Protein 7KSN (pdb70)

Nearest PDB structures (foldseek):
  7ksn-assembly2_B  TM=1.005E+00  e=1.533E-28  Saccharum hybrid cultivar SP80-3280
  4jp7-assembly2_B  TM=9.839E-01  e=5.657E-21  Carica papaya
  1bw4-assembly1_A  TM=8.142E-01  e=2.722E-15  Hordeum vulgare
  2jip-assembly1_A  TM=4.796E-01  e=2.010E-01  Desulfovibrio desulfuricans
  2e7z-assembly1_A  TM=4.544E-01  e=4.666E-01  Syntrophotalea acetylenica

Secondary structure (DSSP, 8-state):
-PPPEEEEEEEEEE---GGGTTT--TTSTTHHHHTTS-HHHHTSSEEEEE--SSS--GGGGTT-EEEEEETTT--EEEEEEEEE-SSSSEEEEIIIIIHHH-TTSHHHHHT-EEEEEEEE----/-PPPEEEEEEEEEE---GGGTTT--TTSTTHHHHTTS-HHHHTSSEEEEE--SSS--GGGGTT-EEEEEETTT--EEEEEEEEE-SSSSEEEEIIIIIHHH-TTSHHHHHT-EEEEEEEE----

Structure (mmCIF, N/CA/C/O backbone):
data_7KSN
#
_entry.id   7KSN
#
_cell.length_a   227.471
_cell.length_b   227.471
_cell.length_c   227.471
_cell.angle_alpha   90.000
_cell.angle_beta   90.000
_cell.angle_gamma   90.000
#
_symmetry.space_group_name_H-M   'F 41 3 2'
#
loop_
_entity.id
_entity.type
_entity.pdbx_description
1 polymer Sugarwin
2 water water
#
loop_
_atom_site.group_PDB
_atom_site.id
_atom_site.type_symbol
_atom_site.label_atom_id
_atom_site.label_alt_id
_atom_site.label_comp_id
_atom_site.label_asym_id
_atom_site.label_entity_id
_atom_site.label_seq_id
_atom_site.pdbx_PDB_ins_code
_atom_site.Cartn_x
_atom_site.Cartn_y
_atom_site.Cartn_z
_atom_site.occupancy
_atom_site.B_iso_or_equiv
_atom_site.auth_seq_id
_atom_site.auth_comp_id
_atom_site.auth_asym_id
_atom_site.auth_atom_id
_atom_site.pdbx_PDB_model_num
ATOM 1 N N . ALA A 1 1 ? 51.725 31.099 -46.479 1.00 77.14 24 ALA A N 1
ATOM 2 C CA . ALA A 1 1 ? 51.203 31.489 -47.785 1.00 75.67 24 ALA A CA 1
ATOM 3 C C . ALA A 1 1 ? 49.702 31.247 -47.860 1.00 76.05 24 ALA A C 1
ATOM 4 O O . ALA A 1 1 ? 49.096 30.728 -46.921 1.00 80.20 24 ALA A O 1
ATOM 6 N N . THR A 1 2 ? 49.101 31.628 -48.982 1.00 70.66 25 THR A N 1
ATOM 7 C CA . THR A 1 2 ? 47.669 31.448 -49.149 1.00 69.72 25 THR A CA 1
ATOM 8 C C . THR A 1 2 ? 47.355 30.004 -49.533 1.00 59.63 25 THR A C 1
ATOM 9 O O . THR A 1 2 ? 48.155 29.311 -50.175 1.00 52.99 25 THR A O 1
ATOM 13 N N . ALA A 1 3 ? 46.179 29.548 -49.113 1.00 51.84 26 ALA A N 1
ATOM 14 C CA . ALA A 1 3 ? 45.712 28.232 -49.524 1.00 43.83 26 ALA A CA 1
ATOM 15 C C . ALA A 1 3 ? 45.508 28.207 -51.038 1.00 39.61 26 ALA A C 1
ATOM 16 O O . ALA A 1 3 ? 45.224 29.226 -51.673 1.00 34.72 26 ALA A O 1
ATOM 18 N N . GLN A 1 4 ? 45.649 27.018 -51.620 1.00 32.89 27 GLN A N 1
ATOM 19 C CA . GLN A 1 4 ? 45.590 26.886 -53.072 1.00 31.51 27 GLN A CA 1
ATOM 20 C C . GLN A 1 4 ? 44.178 27.114 -53.600 1.00 29.87 27 GLN A C 1
ATOM 21 O O . GLN A 1 4 ? 43.177 26.816 -52.936 1.00 29.79 27 GLN A O 1
ATOM 27 N N . GLN A 1 5 ? 44.115 27.575 -54.851 1.00 28.77 28 GLN A N 1
ATOM 28 C CA . GLN A 1 5 ? 42.861 27.907 -55.508 1.00 27.35 28 GLN A CA 1
ATOM 29 C C . GLN A 1 5 ? 43.008 27.815 -57.024 1.00 26.29 28 GLN A C 1
ATOM 30 O O . GLN A 1 5 ? 44.114 27.900 -57.567 1.00 26.87 28 GLN A O 1
ATOM 36 N N . ALA A 1 6 ? 41.889 27.599 -57.702 1.00 24.92 29 ALA A N 1
ATOM 37 C CA . ALA A 1 6 ? 41.883 27.658 -59.162 1.00 23.94 29 ALA A CA 1
ATOM 38 C C . ALA A 1 6 ? 40.563 28.221 -59.637 1.00 25.72 29 ALA A C 1
ATOM 39 O O . ALA A 1 6 ? 39.550 28.177 -58.917 1.00 23.00 29 ALA A O 1
ATOM 41 N N . SER A 1 7 ? 40.580 28.767 -60.862 1.00 23.34 30 SER A N 1
ATOM 42 C CA . SER A 1 7 ? 39.406 29.415 -61.443 1.00 23.69 30 SER A CA 1
ATOM 43 C C . SER A 1 7 ? 38.974 28.741 -62.732 1.00 22.86 30 SER A C 1
ATOM 44 O O . SER A 1 7 ? 39.802 28.250 -63.509 1.00 26.12 30 SER A O 1
ATOM 47 N N . GLY A 1 8 ? 37.660 28.612 -62.910 1.00 23.23 31 GLY A N 1
ATOM 48 C CA . GLY A 1 8 ? 37.148 28.166 -64.168 1.00 23.35 31 GLY A CA 1
ATOM 49 C C . GLY A 1 8 ? 37.334 26.702 -64.465 1.00 24.82 31 GLY A C 1
ATOM 50 O O . GLY A 1 8 ? 37.527 26.345 -65.629 1.00 29.63 31 GLY A O 1
ATOM 51 N N . VAL A 1 9 ? 37.219 25.827 -63.469 1.00 19.93 32 VAL A N 1
ATOM 52 C CA . VAL A 1 9 ? 37.308 24.380 -63.751 1.00 18.41 32 VAL A CA 1
ATOM 53 C C . VAL A 1 9 ? 35.921 23.774 -63.854 1.00 18.93 32 VAL A C 1
ATOM 54 O O . VAL A 1 9 ? 34.897 24.341 -63.428 1.00 18.85 32 VAL A O 1
ATOM 58 N N . ARG A 1 10 ? 35.841 22.601 -64.457 1.00 17.35 33 ARG A N 1
ATOM 59 C CA . ARG A 1 10 ? 34.553 21.965 -64.678 1.00 17.15 33 ARG A CA 1
ATOM 60 C C . ARG A 1 10 ? 34.168 21.125 -63.469 1.00 17.89 33 ARG A C 1
ATOM 61 O O . ARG A 1 10 ? 34.979 20.365 -62.947 1.00 19.41 33 ARG A O 1
ATOM 69 N N . ALA A 1 11 ? 32.920 21.221 -63.050 1.00 16.29 34 ALA A N 1
ATOM 70 C CA . ALA A 1 11 ? 32.347 20.353 -62.018 1.00 16.09 34 ALA A CA 1
ATOM 71 C C . ALA A 1 11 ? 31.202 19.561 -62.605 1.00 16.41 34 ALA A C 1
ATOM 72 O O . ALA A 1 11 ? 30.196 20.138 -63.073 1.00 17.50 34 ALA A O 1
ATOM 74 N N . THR A 1 12 ? 31.351 18.243 -62.597 1.00 17.16 35 THR A N 1
ATOM 75 C CA . THR A 1 12 ? 30.283 17.334 -62.978 1.00 17.04 35 THR A CA 1
ATOM 76 C C . THR A 1 12 ? 29.548 16.897 -61.725 1.00 16.89 35 THR A C 1
ATOM 77 O O . THR A 1 12 ? 29.833 17.385 -60.616 1.00 17.42 35 THR A O 1
ATOM 81 N N . TYR A 1 13 ? 28.606 15.950 -61.857 1.00 18.63 36 TYR A N 1
ATOM 82 C CA . TYR A 1 13 ? 27.975 15.407 -60.660 1.00 18.42 36 TYR A CA 1
ATOM 83 C C . TYR A 1 13 ? 27.937 13.887 -60.708 1.00 19.95 36 TYR A C 1
ATOM 84 O O . TYR A 1 13 ? 27.957 13.247 -61.781 1.00 22.18 36 TYR A O 1
ATOM 93 N N . ASN A 1 14 ? 27.925 13.334 -59.504 1.00 20.55 37 ASN A N 1
ATOM 94 C CA . ASN A 1 14 ? 27.904 11.904 -59.262 1.00 21.29 37 ASN A CA 1
ATOM 95 C C . ASN A 1 14 ? 26.863 11.653 -58.186 1.00 21.73 37 ASN A C 1
ATOM 96 O O . ASN A 1 14 ? 26.709 12.444 -57.262 1.00 22.12 37 ASN A O 1
ATOM 101 N N . TYR A 1 15 ? 26.181 10.504 -58.258 1.00 21.42 38 TYR A N 1
ATOM 102 C CA . TYR A 1 15 ? 25.166 10.226 -57.242 1.00 21.95 38 TYR A CA 1
ATOM 103 C C . TYR A 1 15 ? 25.757 9.446 -56.062 1.00 25.97 38 TYR A C 1
ATOM 104 O O . TYR A 1 15 ? 25.523 8.240 -55.884 1.00 28.78 38 TYR A O 1
ATOM 113 N N . TYR A 1 16 ? 26.562 10.141 -55.230 1.00 22.89 39 TYR A N 1
ATOM 114 C CA . TYR A 1 16 ? 27.003 9.498 -53.980 1.00 23.66 39 TYR A CA 1
ATOM 115 C C . TYR A 1 16 ? 25.824 9.281 -53.037 1.00 24.68 39 TYR A C 1
ATOM 116 O O . TYR A 1 16 ? 25.734 8.229 -52.381 1.00 27.33 39 TYR A O 1
ATOM 125 N N . ASN A 1 17 ? 24.928 10.264 -52.948 1.00 24.39 40 ASN A N 1
ATOM 126 C CA . ASN A 1 17 ? 23.714 10.193 -52.141 1.00 25.74 40 ASN A CA 1
ATOM 127 C C . ASN A 1 17 ? 24.005 9.842 -50.676 1.00 28.28 40 ASN A C 1
ATOM 128 O O . ASN A 1 17 ? 23.441 8.888 -50.135 1.00 28.88 40 ASN A O 1
ATOM 133 N N . PRO A 1 18 ? 24.906 10.587 -50.012 1.00 27.11 41 PRO A N 1
ATOM 134 C CA . PRO A 1 18 ? 25.258 10.215 -48.633 1.00 28.73 41 PRO A CA 1
ATOM 135 C C . PRO A 1 18 ? 24.078 10.272 -47.691 1.00 34.44 41 PRO A C 1
ATOM 136 O O . PRO A 1 18 ? 24.047 9.526 -46.714 1.00 34.06 41 PRO A O 1
ATOM 140 N N . THR A 1 19 ? 23.072 11.091 -47.972 1.00 34.04 42 THR A N 1
ATOM 141 C CA . THR A 1 19 ? 21.937 11.086 -47.055 1.00 41.15 42 THR A CA 1
ATOM 142 C C . THR A 1 19 ? 21.018 9.887 -47.241 1.00 40.54 42 THR A C 1
ATOM 143 O O . THR A 1 19 ? 20.215 9.599 -46.354 1.00 44.12 42 THR A O 1
ATOM 147 N N . GLN A 1 20 ? 21.105 9.170 -48.348 1.00 38.63 43 GLN A N 1
ATOM 148 C CA . GLN A 1 20 ? 20.364 7.924 -48.446 1.00 38.70 43 GLN A CA 1
ATOM 149 C C . GLN A 1 20 ? 21.141 6.760 -47.856 1.00 38.47 43 GLN A C 1
ATOM 150 O O . GLN A 1 20 ? 20.674 5.622 -47.926 1.00 42.16 43 GLN A O 1
ATOM 156 N N . ASN A 1 21 ? 22.327 7.021 -47.267 1.00 39.13 44 ASN A N 1
ATOM 157 C CA . ASN A 1 21 ? 23.211 5.926 -46.880 1.00 44.07 44 ASN A CA 1
ATOM 158 C C . ASN A 1 21 ? 24.008 6.244 -45.611 1.00 42.84 44 ASN A C 1
ATOM 159 O O . ASN A 1 21 ? 25.154 5.803 -45.471 1.00 39.26 44 ASN A O 1
ATOM 164 N N . ASN A 1 22 ? 23.426 6.999 -44.681 1.00 40.32 45 ASN A N 1
ATOM 165 C CA . ASN A 1 22 ? 24.051 7.276 -43.389 1.00 39.31 45 ASN A CA 1
ATOM 166 C C . ASN A 1 22 ? 25.435 7.920 -43.536 1.00 35.26 45 ASN A C 1
ATOM 167 O O . ASN A 1 22 ? 26.304 7.744 -42.687 1.00 39.09 45 ASN A O 1
ATOM 172 N N . TRP A 1 23 ? 25.641 8.664 -44.615 1.00 33.93 46 TRP A N 1
ATOM 173 C CA . TRP A 1 23 ? 26.898 9.385 -44.862 1.00 33.39 46 TRP A CA 1
ATOM 174 C C . TRP A 1 23 ? 28.092 8.450 -44.765 1.00 35.30 46 TRP A C 1
ATOM 175 O O . TRP A 1 23 ? 29.171 8.828 -44.308 1.00 31.17 46 TRP A O 1
ATOM 186 N N . ASP A 1 24 ? 27.892 7.216 -45.206 1.00 31.47 47 ASP A N 1
ATOM 187 C CA . ASP A 1 24 ? 28.920 6.175 -45.100 1.00 35.50 47 ASP A CA 1
ATOM 188 C C . ASP A 1 24 ? 29.966 6.391 -46.198 1.00 34.02 47 ASP A C 1
ATOM 189 O O . ASP A 1 24 ? 29.617 6.448 -47.383 1.00 32.84 47 ASP A O 1
ATOM 194 N N . LEU A 1 25 ? 31.247 6.504 -45.829 1.00 33.57 48 LEU A N 1
ATOM 195 C CA . LEU A 1 25 ? 32.254 6.750 -46.869 1.00 34.63 48 LEU A CA 1
ATOM 196 C C . LEU A 1 25 ? 32.695 5.486 -47.593 1.00 39.06 48 LEU A C 1
ATOM 197 O O . LEU A 1 25 ? 33.494 5.573 -48.529 1.00 38.01 48 LEU A O 1
ATOM 202 N N . ALA A 1 26 ? 32.207 4.314 -47.196 1.00 38.10 49 ALA A N 1
ATOM 203 C CA . ALA A 1 26 ? 32.646 3.085 -47.841 1.00 39.75 49 ALA A CA 1
ATOM 204 C C . ALA A 1 26 ? 32.403 3.152 -49.345 1.00 39.62 49 ALA A C 1
ATOM 205 O O . ALA A 1 26 ? 31.368 3.634 -49.813 1.00 40.11 49 ALA A O 1
ATOM 207 N N . GLY A 1 27 ? 33.387 2.704 -50.108 1.00 42.30 50 GLY A N 1
ATOM 208 C CA . GLY A 1 27 ? 33.323 2.777 -51.538 1.00 41.17 50 GLY A CA 1
ATOM 209 C C . GLY A 1 27 ? 34.005 3.991 -52.133 1.00 38.71 50 GLY A C 1
ATOM 210 O O . GLY A 1 27 ? 34.272 3.994 -53.340 1.00 44.63 50 GLY A O 1
ATOM 211 N N . THR A 1 28 ? 34.285 5.025 -51.337 1.00 33.34 51 THR A N 1
ATOM 212 C CA . THR A 1 28 ? 35.048 6.168 -51.833 1.00 31.62 51 THR A CA 1
ATOM 213 C C . THR A 1 28 ? 36.542 5.948 -51.609 1.00 32.26 51 THR A C 1
ATOM 214 O O . THR A 1 28 ? 36.946 5.181 -50.747 1.00 32.80 51 THR A O 1
ATOM 218 N N . TYR A 1 29 ? 37.359 6.689 -52.366 1.00 24.27 52 TYR A N 1
ATOM 219 C CA . TYR A 1 29 ? 38.808 6.564 -52.227 1.00 23.00 52 TYR A CA 1
ATOM 220 C C . TYR A 1 29 ? 39.262 6.959 -50.825 1.00 23.46 52 TYR A C 1
ATOM 221 O O . TYR A 1 29 ? 40.220 6.379 -50.286 1.00 25.70 52 TYR A O 1
ATOM 230 N N . CYS A 1 30 ? 38.619 7.960 -50.229 1.00 23.57 53 CYS A N 1
ATOM 231 C CA . CYS A 1 30 ? 39.105 8.439 -48.935 1.00 24.14 53 CYS A CA 1
ATOM 232 C C . CYS A 1 30 ? 38.695 7.559 -47.769 1.00 28.66 53 CYS A C 1
ATOM 233 O O . CYS A 1 30 ? 39.192 7.779 -46.663 1.00 26.71 53 CYS A O 1
ATOM 236 N N . ALA A 1 31 ? 37.853 6.547 -47.996 1.00 28.60 54 ALA A N 1
ATOM 237 C CA . ALA A 1 31 ? 37.416 5.687 -46.894 1.00 30.84 54 ALA A CA 1
ATOM 238 C C . ALA A 1 31 ? 38.586 5.104 -46.115 1.00 33.36 54 ALA A C 1
ATOM 239 O O . ALA A 1 31 ? 38.494 4.927 -44.900 1.00 34.73 54 ALA A O 1
ATOM 241 N N . THR A 1 32 ? 39.685 4.765 -46.802 1.00 30.67 55 THR A N 1
ATOM 242 C CA . THR A 1 32 ? 40.860 4.202 -46.142 1.00 31.65 55 THR A CA 1
ATOM 243 C C . THR A 1 32 ? 41.286 5.005 -44.912 1.00 31.81 55 THR A C 1
ATOM 244 O O . THR A 1 32 ? 41.706 4.431 -43.898 1.00 35.29 55 THR A O 1
ATOM 248 N N . TRP A 1 33 ? 41.227 6.330 -44.994 1.00 30.45 56 TRP A N 1
ATOM 249 C CA . TRP A 1 33 ? 41.684 7.193 -43.909 1.00 30.61 56 TRP A CA 1
ATOM 250 C C . TRP A 1 33 ? 40.550 7.828 -43.123 1.00 32.77 56 TRP A C 1
ATOM 251 O O . TRP A 1 33 ? 40.726 8.160 -41.951 1.00 33.42 56 TRP A O 1
ATOM 262 N N . ASP A 1 34 ? 39.381 7.998 -43.725 1.00 29.00 57 ASP A N 1
ATOM 263 C CA . ASP A 1 34 ? 38.359 8.858 -43.154 1.00 29.27 57 ASP A CA 1
ATOM 264 C C . ASP A 1 34 ? 37.060 8.150 -42.781 1.00 31.41 57 ASP A C 1
ATOM 265 O O . ASP A 1 34 ? 36.196 8.779 -42.154 1.00 32.28 57 ASP A O 1
ATOM 270 N N . ALA A 1 35 ? 36.886 6.870 -43.136 1.00 32.08 58 ALA A N 1
ATOM 271 C CA . ALA A 1 35 ? 35.578 6.238 -42.911 1.00 34.60 58 ALA A CA 1
ATOM 272 C C . ALA A 1 35 ? 35.224 6.155 -41.432 1.00 36.48 58 ALA A C 1
ATOM 273 O O . ALA A 1 35 ? 34.034 6.142 -41.089 1.00 39.25 58 ALA A O 1
ATOM 275 N N . GLY A 1 36 ? 36.223 6.116 -40.552 1.00 37.40 59 GLY A N 1
ATOM 276 C CA . GLY A 1 36 ? 35.999 6.002 -39.123 1.00 39.15 59 GLY A CA 1
ATOM 277 C C . GLY A 1 36 ? 35.644 7.296 -38.428 1.00 40.18 59 GLY A C 1
ATOM 278 O O . GLY A 1 36 ? 35.447 7.310 -37.209 1.00 41.69 59 GLY A O 1
ATOM 279 N N . GLN A 1 37 ? 35.583 8.403 -39.172 1.00 37.83 60 GLN A N 1
ATOM 280 C CA . GLN A 1 37 ? 35.252 9.684 -38.578 1.00 35.64 60 GLN A CA 1
ATOM 281 C C . GLN A 1 37 ? 33.803 9.672 -38.096 1.00 37.38 60 GLN A C 1
ATOM 282 O O . GLN A 1 37 ? 32.981 8.920 -38.618 1.00 38.71 60 GLN A O 1
ATOM 288 N N . PRO A 1 38 ? 33.479 10.464 -37.075 1.00 38.17 61 PRO A N 1
ATOM 289 C CA . PRO A 1 38 ? 32.097 10.487 -36.568 1.00 44.53 61 PRO A CA 1
ATOM 290 C C . PRO A 1 38 ? 31.127 11.065 -37.593 1.00 42.37 61 PRO A C 1
ATOM 291 O O . PRO A 1 38 ? 31.513 11.758 -38.537 1.00 37.93 61 PRO A O 1
ATOM 295 N N . LEU A 1 39 ? 29.843 10.750 -37.400 1.00 44.05 62 LEU A N 1
ATOM 296 C CA . LEU A 1 39 ? 28.799 11.270 -38.278 1.00 39.79 62 LEU A CA 1
ATOM 297 C C . LEU A 1 39 ? 28.847 12.793 -38.379 1.00 37.48 62 LEU A C 1
ATOM 298 O O . LEU A 1 39 ? 28.610 13.350 -39.454 1.00 36.71 62 LEU A O 1
ATOM 303 N N . SER A 1 40 ? 29.141 13.485 -37.273 1.00 41.33 63 SER A N 1
ATOM 304 C CA . SER A 1 40 ? 29.168 14.950 -37.299 1.00 41.21 63 SER A CA 1
ATOM 305 C C . SER A 1 40 ? 30.196 15.467 -38.287 1.00 38.38 63 SER A C 1
ATOM 306 O O . SER A 1 40 ? 29.997 16.512 -38.922 1.00 40.89 63 SER A O 1
ATOM 309 N N . TRP A 1 41 ? 31.302 14.751 -38.416 1.00 36.27 64 TRP A N 1
ATOM 310 C CA . TRP A 1 41 ? 32.333 15.103 -39.387 1.00 32.96 64 TRP A CA 1
ATOM 311 C C . TRP A 1 41 ? 31.913 14.693 -40.783 1.00 31.42 64 TRP A C 1
ATOM 312 O O . TRP A 1 41 ? 31.966 15.495 -41.723 1.00 28.37 64 TRP A O 1
ATOM 323 N N . ARG A 1 42 ? 31.471 13.442 -40.933 1.00 30.86 65 ARG A N 1
ATOM 324 C CA . ARG A 1 42 ? 31.126 12.950 -42.263 1.00 28.84 65 ARG A CA 1
ATOM 325 C C . ARG A 1 42 ? 29.990 13.750 -42.897 1.00 29.19 65 ARG A C 1
ATOM 326 O O . ARG A 1 42 ? 29.952 13.911 -44.129 1.00 27.48 65 ARG A O 1
ATOM 334 N N . SER A 1 43 ? 29.081 14.293 -42.090 1.00 31.20 66 SER A N 1
ATOM 335 C CA . SER A 1 43 ? 27.912 14.963 -42.634 1.00 31.51 66 SER A CA 1
ATOM 336 C C . SER A 1 43 ? 27.977 16.481 -42.497 1.00 29.76 66 SER A C 1
ATOM 337 O O . SER A 1 43 ? 26.983 17.161 -42.804 1.00 32.75 66 SER A O 1
ATOM 340 N N . LYS A 1 44 ? 29.128 17.034 -42.096 1.00 28.51 67 LYS A N 1
ATOM 341 C CA . LYS A 1 44 ? 29.211 18.484 -41.891 1.00 30.87 67 LYS A CA 1
ATOM 342 C C . LYS A 1 44 ? 28.986 19.261 -43.180 1.00 28.69 67 LYS A C 1
ATOM 343 O O . LYS A 1 44 ? 28.338 20.319 -43.175 1.00 30.38 67 LYS A O 1
ATOM 349 N N . TYR A 1 45 ? 29.557 18.774 -44.287 1.00 26.67 68 TYR A N 1
ATOM 350 C CA . TYR A 1 45 ? 29.487 19.427 -45.573 1.00 24.52 68 TYR A CA 1
ATOM 351 C C . TYR A 1 45 ? 29.094 18.423 -46.650 1.00 25.13 68 TYR A C 1
ATOM 352 O O . TYR A 1 45 ? 29.389 17.228 -46.541 1.00 26.05 68 TYR A O 1
ATOM 361 N N . GLY A 1 46 ? 28.470 18.933 -47.722 1.00 21.19 69 GLY A N 1
ATOM 362 C CA . GLY A 1 46 ? 28.236 18.119 -48.902 1.00 20.59 69 GLY A CA 1
ATOM 363 C C . GLY A 1 46 ? 29.528 17.581 -49.478 1.00 21.83 69 GLY A C 1
ATOM 364 O O . GLY A 1 46 ? 30.612 18.107 -49.208 1.00 21.79 69 GLY A O 1
ATOM 365 N N . TRP A 1 47 ? 29.404 16.529 -50.286 1.00 19.61 70 TRP A N 1
ATOM 366 C CA . TRP A 1 47 ? 30.574 15.758 -50.708 1.00 18.70 70 TRP A CA 1
ATOM 367 C C . TRP A 1 47 ? 31.027 16.083 -52.128 1.00 17.58 70 TRP A C 1
ATOM 368 O O . TRP A 1 47 ? 30.210 16.397 -53.008 1.00 18.66 70 TRP A O 1
ATOM 379 N N . THR A 1 48 ? 32.337 15.958 -52.360 1.00 17.45 71 THR A N 1
ATOM 380 C CA . THR A 1 48 ? 32.861 16.018 -53.725 1.00 17.42 71 THR A CA 1
ATOM 381 C C . THR A 1 48 ? 34.036 15.070 -53.920 1.00 16.81 71 THR A C 1
ATOM 382 O O . THR A 1 48 ? 34.781 14.781 -52.974 1.00 17.51 71 THR A O 1
ATOM 386 N N . ALA A 1 49 ? 34.238 14.631 -55.174 1.00 16.52 72 ALA A N 1
ATOM 387 C CA . ALA A 1 49 ? 35.544 14.161 -55.610 1.00 15.62 72 ALA A CA 1
ATOM 388 C C . ALA A 1 49 ? 36.350 15.355 -56.115 1.00 16.82 72 ALA A C 1
ATOM 389 O O . ALA A 1 49 ? 35.782 16.332 -56.646 1.00 17.10 72 ALA A O 1
ATOM 391 N N . PHE A 1 50 ? 37.684 15.276 -55.980 1.00 16.24 73 PHE A N 1
ATOM 392 C CA . PHE A 1 50 ? 38.524 16.390 -56.359 1.00 16.11 73 PHE A CA 1
ATOM 393 C C . PHE A 1 50 ? 39.690 15.932 -57.217 1.00 17.02 73 PHE A C 1
ATOM 394 O O . PHE A 1 50 ? 40.303 14.877 -56.955 1.00 19.90 73 PHE A O 1
ATOM 402 N N . CYS A 1 51 ? 40.031 16.732 -58.230 1.00 16.04 74 CYS A N 1
ATOM 403 C CA . CYS A 1 51 ? 41.234 16.451 -59.056 1.00 16.82 74 CYS A CA 1
ATOM 404 C C . CYS A 1 51 ? 41.665 17.755 -59.718 1.00 18.14 74 CYS A C 1
ATOM 405 O O . CYS A 1 51 ? 42.095 17.758 -60.871 1.00 19.26 74 CYS A O 1
ATOM 408 N N . GLY A 1 52 ? 41.604 18.859 -58.973 1.00 16.62 75 GLY A N 1
ATOM 409 C CA . GLY A 1 52 ? 41.955 20.147 -59.538 1.00 17.56 75 GLY A CA 1
ATOM 410 C C . GLY A 1 52 ? 43.439 20.338 -59.780 1.00 18.52 75 GLY A C 1
ATOM 411 O O . GLY A 1 52 ? 44.275 19.608 -59.273 1.00 19.03 75 GLY A O 1
ATOM 412 N N . PRO A 1 53 ? 43.782 21.330 -60.603 1.00 18.39 76 PRO A N 1
ATOM 413 C CA . PRO A 1 53 ? 45.176 21.551 -60.993 1.00 20.53 76 PRO A CA 1
ATOM 414 C C . PRO A 1 53 ? 46.007 22.318 -59.986 1.00 21.03 76 PRO A C 1
ATOM 415 O O . PRO A 1 53 ? 47.227 22.455 -60.177 1.00 24.79 76 PRO A O 1
ATOM 419 N N . ALA A 1 54 ? 45.401 22.828 -58.930 1.00 19.78 77 ALA A N 1
ATOM 420 C CA . ALA A 1 54 ? 46.116 23.473 -57.845 1.00 19.75 77 ALA A CA 1
ATOM 421 C C . ALA A 1 54 ? 45.676 22.888 -56.511 1.00 19.69 77 ALA A C 1
ATOM 422 O O . ALA A 1 54 ? 44.479 22.723 -56.251 1.00 19.49 77 ALA A O 1
ATOM 424 N N . GLY A 1 55 ? 46.647 22.610 -55.640 1.00 20.34 78 GLY A N 1
ATOM 425 C CA . GLY A 1 55 ? 46.358 22.063 -54.340 1.00 20.71 78 GLY A CA 1
ATOM 426 C C . GLY A 1 55 ? 46.702 20.596 -54.229 1.00 19.74 78 GLY A C 1
ATOM 427 O O . GLY A 1 55 ? 46.997 19.927 -55.229 1.00 21.03 78 GLY A O 1
ATOM 428 N N . PRO A 1 56 ? 46.686 20.066 -53.011 1.00 20.82 79 PRO A N 1
ATOM 429 C CA . PRO A 1 56 ? 46.931 18.626 -52.831 1.00 20.37 79 PRO A CA 1
ATOM 430 C C . PRO A 1 56 ? 45.829 17.835 -53.516 1.00 18.08 79 PRO A C 1
ATOM 431 O O . PRO A 1 56 ? 44.680 18.297 -53.620 1.00 18.96 79 PRO A O 1
ATOM 435 N N . THR A 1 57 ? 46.178 16.627 -53.946 1.00 21.25 80 THR A N 1
ATOM 436 C CA . THR A 1 57 ? 45.204 15.740 -54.552 1.00 21.01 80 THR A CA 1
ATOM 437 C C . THR A 1 57 ? 45.451 14.336 -54.015 1.00 20.04 80 THR A C 1
ATOM 438 O O . THR A 1 57 ? 46.445 14.064 -53.335 1.00 20.99 80 THR A O 1
ATOM 442 N N . GLY A 1 58 ? 44.535 13.424 -54.349 1.00 20.50 81 GLY A N 1
ATOM 443 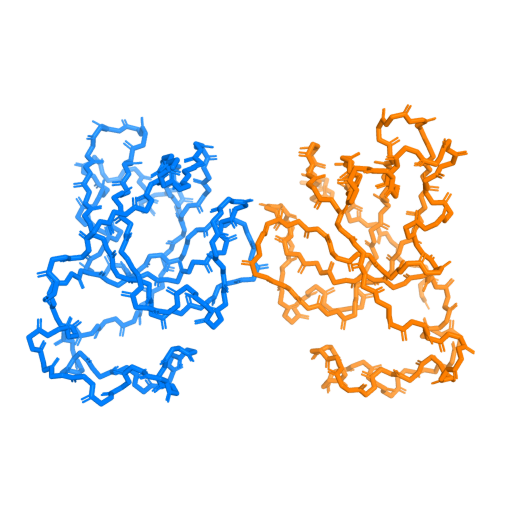C CA . GLY A 1 58 ? 44.697 12.041 -53.945 1.00 20.53 81 GLY A CA 1
ATOM 444 C C . GLY A 1 58 ? 44.661 11.918 -52.437 1.00 20.60 81 GLY A C 1
ATOM 445 O O . GLY A 1 58 ? 43.891 12.597 -51.744 1.00 20.72 81 GLY A O 1
ATOM 446 N N . GLN A 1 59 ? 45.522 11.047 -51.921 1.00 22.03 82 GLN A N 1
ATOM 447 C CA . GLN A 1 59 ? 45.540 10.743 -50.496 1.00 20.05 82 GLN A CA 1
ATOM 448 C C . GLN A 1 59 ? 45.695 12.002 -49.632 1.00 21.24 82 GLN A C 1
ATOM 449 O O . GLN A 1 59 ? 44.988 12.159 -48.617 1.00 22.48 82 GLN A O 1
ATOM 455 N N . ALA A 1 60 ? 46.606 12.906 -50.007 1.00 20.10 83 ALA A N 1
ATOM 456 C CA . ALA A 1 60 ? 46.811 14.106 -49.180 1.00 20.09 83 ALA A CA 1
ATOM 457 C C . ALA A 1 60 ? 45.598 15.019 -49.132 1.00 20.26 83 ALA A C 1
ATOM 458 O O . ALA A 1 60 ? 45.446 15.792 -48.168 1.00 21.19 83 ALA A O 1
ATOM 460 N N . ALA A 1 61 ? 44.715 14.957 -50.131 1.00 18.35 84 ALA A N 1
ATOM 461 C CA . ALA A 1 61 ? 43.556 15.841 -50.137 1.00 18.28 84 ALA A CA 1
ATOM 462 C C . ALA A 1 61 ? 42.368 15.284 -49.363 1.00 18.97 84 ALA A C 1
ATOM 463 O O . ALA A 1 61 ? 41.414 16.033 -49.086 1.00 18.59 84 ALA A O 1
ATOM 465 N N . CYS A 1 62 ? 42.390 14.011 -48.997 1.00 20.30 85 CYS A N 1
ATOM 466 C CA . CYS A 1 62 ? 41.219 13.396 -48.374 1.00 20.32 85 CYS A CA 1
ATOM 467 C C . CYS A 1 62 ? 40.791 14.152 -47.118 1.00 19.48 85 CYS A C 1
ATOM 468 O O . CYS A 1 62 ? 41.582 14.335 -46.181 1.00 21.58 85 CYS A O 1
ATOM 471 N N . GLY A 1 63 ? 39.517 14.518 -47.054 1.00 19.44 86 GLY A N 1
ATOM 472 C CA . GLY A 1 63 ? 38.955 15.126 -45.868 1.00 20.26 86 GLY A CA 1
ATOM 473 C C . GLY A 1 63 ? 39.109 16.619 -45.833 1.00 21.24 86 GLY A C 1
ATOM 474 O O . GLY A 1 63 ? 38.534 17.248 -44.939 1.00 24.14 86 GLY A O 1
ATOM 475 N N . GLN A 1 64 ? 39.888 17.196 -46.750 1.00 19.57 87 GLN A N 1
ATOM 476 C CA . GLN A 1 64 ? 40.004 18.648 -46.792 1.00 20.41 87 GLN A CA 1
ATOM 477 C C . GLN A 1 64 ? 38.717 19.284 -47.320 1.00 20.67 87 GLN A C 1
ATOM 478 O O . GLN A 1 64 ? 37.875 18.616 -47.938 1.00 20.09 87 GLN A O 1
ATOM 484 N N . CYS A 1 65 ? 38.595 20.592 -47.103 1.00 19.54 88 CYS A N 1
ATOM 485 C CA . CYS A 1 65 ? 37.387 21.318 -47.493 1.00 18.33 88 CYS A CA 1
ATOM 486 C C . CYS A 1 65 ? 37.680 22.386 -48.522 1.00 21.29 88 CYS A C 1
ATOM 487 O O . CYS A 1 65 ? 38.758 22.991 -48.541 1.00 20.42 88 CYS A O 1
ATOM 490 N N . LEU A 1 66 ? 36.704 22.589 -49.427 1.00 18.10 89 LEU A N 1
ATOM 491 C CA . LEU A 1 66 ? 36.814 23.564 -50.503 1.00 18.51 89 LEU A CA 1
ATOM 492 C C . LEU A 1 66 ? 35.624 24.505 -50.422 1.00 19.23 89 LEU A C 1
ATOM 493 O O . LEU A 1 66 ? 34.480 24.041 -50.271 1.00 20.28 89 LEU A O 1
ATOM 498 N N . LEU A 1 67 ? 35.883 25.795 -50.616 1.00 18.21 90 LEU A N 1
ATOM 499 C CA . LEU A 1 67 ? 34.806 26.759 -50.906 1.00 18.33 90 LEU A CA 1
ATOM 500 C C . LEU A 1 67 ? 34.672 26.798 -52.419 1.00 19.74 90 LEU A C 1
ATOM 501 O O . LEU A 1 67 ? 35.632 27.143 -53.117 1.00 18.63 90 LEU A O 1
ATOM 506 N N . VAL A 1 68 ? 33.524 26.367 -52.931 1.00 17.25 91 VAL A N 1
ATOM 507 C CA . VAL A 1 68 ? 33.286 26.238 -54.372 1.00 15.34 91 VAL A CA 1
ATOM 508 C C . VAL A 1 68 ? 32.289 27.315 -54.787 1.00 16.65 91 VAL A C 1
ATOM 509 O O . VAL A 1 68 ? 31.247 27.480 -54.146 1.00 18.50 91 VAL A O 1
ATOM 513 N N . THR A 1 69 ? 32.607 28.039 -55.842 1.00 16.91 92 THR A N 1
ATOM 514 C CA . THR A 1 69 ? 31.726 29.108 -56.337 1.00 16.90 92 THR A CA 1
ATOM 515 C C . THR A 1 69 ? 31.260 28.766 -57.743 1.00 16.62 92 THR A C 1
ATOM 516 O O . THR A 1 69 ? 32.093 28.486 -58.625 1.00 16.94 92 THR A O 1
ATOM 520 N N . ASN A 1 70 ? 29.943 28.814 -57.977 1.00 16.26 93 ASN A N 1
ATOM 521 C CA . ASN A 1 70 ? 29.376 28.653 -59.321 1.00 16.39 93 ASN A CA 1
ATOM 522 C C . ASN A 1 70 ? 29.549 29.960 -60.081 1.00 17.65 93 ASN A C 1
ATOM 523 O O . ASN A 1 70 ? 28.902 30.957 -59.722 1.00 19.07 93 ASN A O 1
ATOM 528 N N . THR A 1 71 ? 30.431 30.011 -61.086 1.00 17.22 94 THR A N 1
ATOM 529 C CA . THR A 1 71 ? 30.705 31.284 -61.753 1.00 19.20 94 THR A CA 1
ATOM 530 C C . THR A 1 71 ? 29.523 31.802 -62.573 1.00 18.85 94 THR A C 1
ATOM 531 O O . THR A 1 71 ? 29.531 32.991 -62.938 1.00 21.98 94 THR A O 1
ATOM 535 N N . ALA A 1 72 ? 28.507 30.969 -62.866 1.00 16.93 95 ALA A N 1
ATOM 536 C CA . ALA A 1 72 ? 27.354 31.431 -63.621 1.00 17.02 95 ALA A CA 1
ATOM 537 C C . ALA A 1 72 ? 26.368 32.193 -62.762 1.00 19.47 95 ALA A C 1
ATOM 538 O O . ALA A 1 72 ? 25.498 32.887 -63.338 1.00 22.46 95 ALA A O 1
ATOM 540 N N . THR A 1 73 ? 26.414 32.024 -61.439 1.00 17.81 96 THR A N 1
ATOM 541 C CA . THR A 1 73 ? 25.411 32.674 -60.591 1.00 17.80 96 THR A CA 1
ATOM 542 C C . THR A 1 73 ? 25.989 33.385 -59.383 1.00 18.79 96 THR A C 1
ATOM 543 O O . THR A 1 73 ? 25.299 34.259 -58.835 1.00 18.89 96 THR A O 1
ATOM 547 N N . GLY A 1 74 ? 27.192 33.042 -58.925 1.00 17.50 97 GLY A N 1
ATOM 548 C CA . GLY A 1 74 ? 27.726 33.626 -57.691 1.00 17.81 97 GLY A CA 1
ATOM 549 C C . GLY A 1 74 ? 27.407 32.800 -56.455 1.00 17.96 97 GLY A C 1
ATOM 550 O O . GLY A 1 74 ? 27.852 33.177 -55.346 1.00 20.82 97 GLY A O 1
ATOM 551 N N . ALA A 1 75 ? 26.636 31.718 -56.613 1.00 18.56 98 ALA A N 1
ATOM 552 C CA . ALA A 1 75 ? 26.382 30.829 -55.480 1.00 18.00 98 ALA A CA 1
ATOM 553 C C . ALA A 1 75 ? 27.679 30.191 -55.002 1.00 17.84 98 ALA A C 1
ATOM 554 O O . ALA A 1 75 ? 28.559 29.871 -55.798 1.00 17.96 98 ALA A O 1
ATOM 556 N N . SER A 1 76 ? 27.771 29.982 -53.701 1.00 18.29 99 SER A N 1
ATOM 557 C CA . SER A 1 76 ? 28.942 29.290 -53.172 1.00 19.25 99 SER A CA 1
ATOM 558 C C . SER A 1 76 ? 28.543 28.334 -52.067 1.00 19.56 99 SER A C 1
ATOM 559 O O . SER A 1 76 ? 27.497 28.474 -51.429 1.00 22.69 99 SER A O 1
ATOM 562 N N . LEU A 1 77 ? 29.443 27.373 -51.804 1.00 19.02 100 LEU A N 1
ATOM 563 C CA . LEU A 1 77 ? 29.148 26.278 -50.882 1.00 20.79 100 LEU A CA 1
ATOM 564 C C . LEU A 1 77 ? 30.480 25.693 -50.446 1.00 18.29 100 LEU A C 1
ATOM 565 O O . LEU A 1 77 ? 31.400 25.599 -51.262 1.00 19.11 100 LEU A O 1
ATOM 570 N N . THR A 1 78 ? 30.576 25.293 -49.181 1.00 19.75 101 THR A N 1
ATOM 571 C CA . THR A 1 78 ? 31.740 24.533 -48.735 1.00 19.39 101 THR A CA 1
ATOM 572 C C . THR A 1 78 ? 31.441 23.043 -48.842 1.00 21.45 101 THR A C 1
ATOM 573 O O . THR A 1 78 ? 30.380 22.578 -48.411 1.00 21.20 101 THR A O 1
ATOM 577 N N . VAL A 1 79 ? 32.395 22.290 -49.409 1.00 19.71 102 VAL A N 1
ATOM 578 C CA . VAL A 1 79 ? 32.242 20.855 -49.579 1.00 19.00 102 VAL A CA 1
ATOM 579 C C . VAL A 1 79 ? 33.471 20.152 -49.021 1.00 20.68 102 VAL A C 1
ATOM 580 O O . VAL A 1 79 ? 34.543 20.742 -48.844 1.00 20.94 102 VAL A O 1
ATOM 584 N N . ARG A 1 80 ? 33.303 18.863 -48.733 1.00 19.58 103 ARG A N 1
ATOM 585 C CA . ARG A 1 80 ? 34.400 18.048 -48.231 1.00 18.53 103 ARG A CA 1
ATOM 586 C C . ARG A 1 80 ? 34.848 17.074 -49.312 1.00 18.01 103 ARG A C 1
ATOM 587 O O . ARG A 1 80 ? 34.023 16.445 -50.004 1.00 19.10 103 ARG A O 1
ATOM 595 N N . ILE A 1 81 ? 36.160 16.957 -49.478 1.00 17.37 104 ILE A N 1
ATOM 596 C CA . ILE A 1 81 ? 36.747 16.016 -50.434 1.00 16.95 104 ILE A CA 1
ATOM 597 C C . ILE A 1 81 ? 36.667 14.616 -49.841 1.00 17.97 104 ILE A C 1
ATOM 598 O O . ILE A 1 81 ? 37.250 14.324 -48.778 1.00 20.22 104 ILE A O 1
ATOM 603 N N . VAL A 1 82 ? 35.936 13.727 -50.513 1.00 18.65 105 VAL A N 1
ATOM 604 C CA . VAL A 1 82 ? 35.802 12.338 -50.093 1.00 19.46 105 VAL A CA 1
ATOM 605 C C . VAL A 1 82 ? 36.307 11.372 -51.150 1.00 21.13 105 VAL A C 1
ATOM 606 O O . VAL A 1 82 ? 36.301 10.157 -50.924 1.00 22.08 105 VAL A O 1
ATOM 610 N N . ASP A 1 83 ? 36.743 11.871 -52.308 1.00 19.22 106 ASP A N 1
ATOM 611 C CA . ASP A 1 83 ? 37.094 10.960 -53.389 1.00 18.94 106 ASP A CA 1
ATOM 612 C C . ASP A 1 83 ? 38.032 11.689 -54.331 1.00 18.01 106 ASP A C 1
ATOM 613 O O . ASP A 1 83 ? 38.173 12.912 -54.273 1.00 17.97 106 ASP A O 1
ATOM 618 N N . GLN A 1 84 ? 38.699 10.925 -55.197 1.00 19.40 107 GLN A N 1
ATOM 619 C CA . GLN A 1 84 ? 39.521 11.548 -56.238 1.00 19.41 107 GLN A CA 1
ATOM 620 C C . GLN A 1 84 ? 38.847 11.292 -57.587 1.00 21.62 107 GLN A C 1
ATOM 621 O O . GLN A 1 84 ? 38.107 10.338 -57.761 1.00 26.11 107 GLN A O 1
ATOM 627 N N . CYS A 1 85 ? 39.021 12.224 -58.516 1.00 24.72 108 CYS A N 1
ATOM 628 C CA . CYS A 1 85 ? 38.500 12.000 -59.876 1.00 23.94 108 CYS A CA 1
ATOM 629 C C . CYS A 1 85 ? 39.695 11.954 -60.823 1.00 24.54 108 CYS A C 1
ATOM 630 O O . CYS A 1 85 ? 40.846 12.120 -60.432 1.00 24.58 108 CYS A O 1
ATOM 633 N N . SER A 1 86 ? 39.404 11.650 -62.101 1.00 26.07 109 SER A N 1
ATOM 634 C CA . SER A 1 86 ? 40.436 11.326 -63.079 1.00 31.14 109 SER A CA 1
ATOM 635 C C . SER A 1 86 ? 40.663 12.444 -64.120 1.00 23.99 109 SER A C 1
ATOM 636 O O . SER A 1 86 ? 41.340 12.218 -65.136 1.00 25.61 109 SER A O 1
ATOM 639 N N . ASN A 1 87 ? 40.111 13.630 -63.880 1.00 24.02 110 ASN A N 1
ATOM 640 C CA A ASN A 1 87 ? 40.307 14.767 -64.772 0.55 24.94 110 ASN A CA 1
ATOM 641 C CA B ASN A 1 87 ? 40.357 14.742 -64.779 0.45 26.18 110 ASN A CA 1
ATOM 642 C C . ASN A 1 87 ? 41.037 15.849 -63.986 1.00 28.89 110 ASN A C 1
ATOM 643 O O . ASN A 1 87 ? 41.975 15.591 -63.229 1.00 27.66 110 ASN A O 1
ATOM 652 N N . GLY A 1 88 ? 40.582 17.034 -64.150 1.00 22.47 111 GLY A N 1
ATOM 653 C CA . GLY A 1 88 ? 41.096 18.281 -63.644 1.00 21.86 111 GLY A CA 1
ATOM 654 C C . GLY A 1 88 ? 40.044 19.184 -63.057 1.00 22.19 111 GLY A C 1
ATOM 655 O O . GLY A 1 88 ? 40.137 20.393 -63.210 1.00 26.12 111 GLY A O 1
ATOM 656 N N . GLY A 1 89 ? 39.109 18.671 -62.371 1.00 20.19 112 GLY A N 1
ATOM 657 C CA . GLY A 1 89 ? 38.032 19.484 -61.829 1.00 19.55 112 GLY A CA 1
ATOM 658 C C . GLY A 1 89 ? 37.474 18.886 -60.593 1.00 19.89 112 GLY A C 1
ATOM 659 O O . GLY A 1 89 ? 38.223 18.387 -59.740 1.00 19.56 112 GLY A O 1
ATOM 660 N N . LEU A 1 90 ? 36.144 18.941 -60.447 1.00 17.57 113 LEU A N 1
ATOM 661 C CA . LEU A 1 90 ? 35.424 18.365 -59.327 1.00 16.90 113 LEU A CA 1
ATOM 662 C C . LEU A 1 90 ? 34.337 17.449 -59.853 1.00 17.36 113 LEU A C 1
ATOM 663 O O . LEU A 1 90 ? 33.781 17.709 -60.925 1.00 18.48 113 LEU A O 1
ATOM 668 N N . ASP A 1 91 ? 34.025 16.389 -59.110 1.00 17.23 114 ASP A N 1
ATOM 669 C CA . ASP A 1 91 ? 32.811 15.577 -59.356 1.00 17.72 114 ASP A CA 1
ATOM 670 C C . ASP A 1 91 ? 31.966 15.704 -58.092 1.00 17.63 114 ASP A C 1
ATOM 671 O O . ASP A 1 91 ? 32.151 14.989 -57.095 1.00 18.34 114 ASP A O 1
ATOM 676 N N . LEU A 1 92 ? 31.019 16.657 -58.132 1.00 17.45 115 LEU A N 1
ATOM 677 C CA . LEU A 1 92 ? 30.241 17.006 -56.954 1.00 17.42 115 LEU A CA 1
ATOM 678 C C . LEU A 1 92 ? 29.187 15.940 -56.708 1.00 18.31 115 LEU A C 1
ATOM 679 O O . LEU A 1 92 ? 28.526 15.502 -57.660 1.00 19.46 115 LEU A O 1
ATOM 684 N N . ASP A 1 93 ? 28.924 15.613 -55.440 1.00 18.79 116 ASP A N 1
ATOM 685 C CA . ASP A 1 93 ? 27.690 14.872 -55.184 1.00 19.59 116 ASP A CA 1
ATOM 686 C C . ASP A 1 93 ? 26.511 15.675 -55.689 1.00 19.17 116 ASP A C 1
ATOM 687 O O . ASP A 1 93 ? 26.399 16.871 -55.416 1.00 19.81 116 ASP A O 1
ATOM 692 N N . TYR A 1 94 ? 25.586 15.026 -56.400 1.00 19.68 117 TYR A N 1
ATOM 693 C CA . TYR A 1 94 ? 24.462 15.783 -56.934 1.00 20.09 117 TYR A CA 1
ATOM 694 C C . TYR A 1 94 ? 23.605 16.360 -55.812 1.00 20.91 117 TYR A C 1
ATOM 695 O O . TYR A 1 94 ? 23.323 17.564 -55.784 1.00 21.81 117 TYR A O 1
ATOM 704 N N . ASP A 1 95 ? 23.117 15.492 -54.915 1.00 21.98 118 ASP A N 1
ATOM 705 C CA . ASP A 1 95 ? 22.115 15.917 -53.955 1.00 24.68 118 ASP A CA 1
ATOM 706 C C . ASP A 1 95 ? 22.651 16.975 -52.988 1.00 23.54 118 ASP A C 1
ATOM 707 O O . ASP A 1 95 ? 21.918 17.922 -52.641 1.00 25.96 118 ASP A O 1
ATOM 712 N N . THR A 1 96 ? 23.905 16.829 -52.518 1.00 22.69 119 THR A N 1
ATOM 713 C CA . THR A 1 96 ? 24.410 17.653 -51.425 1.00 21.78 119 THR A CA 1
ATOM 714 C C . THR A 1 96 ? 25.347 18.767 -51.887 1.00 22.36 119 THR A C 1
ATOM 715 O O . THR A 1 96 ? 25.833 19.527 -51.044 1.00 23.81 119 THR A O 1
ATOM 719 N N . ALA A 1 97 ? 25.634 18.871 -53.187 1.00 20.74 120 ALA A N 1
ATOM 720 C CA . ALA A 1 97 ? 26.615 19.877 -53.611 1.00 19.17 120 ALA A CA 1
ATOM 721 C C . ALA A 1 97 ? 26.239 20.463 -54.955 1.00 18.89 120 ALA A C 1
ATOM 722 O O . ALA A 1 97 ? 26.097 21.687 -55.074 1.00 21.01 120 ALA A O 1
ATOM 724 N N . PHE A 1 98 ? 26.043 19.631 -55.999 1.00 18.38 121 PHE A N 1
ATOM 725 C CA . PHE A 1 98 ? 25.751 20.201 -57.320 1.00 17.36 121 PHE A CA 1
ATOM 726 C C . PHE A 1 98 ? 24.404 20.916 -57.328 1.00 19.24 121 PHE A C 1
ATOM 727 O O . PHE A 1 98 ? 24.312 22.088 -57.742 1.00 20.13 121 PHE A O 1
ATOM 735 N N . LYS A 1 99 ? 23.359 20.240 -56.835 1.00 19.01 122 LYS A N 1
ATOM 736 C CA . LYS A 1 99 ? 22.020 20.852 -56.789 1.00 19.89 122 LYS A CA 1
ATOM 737 C C . LYS A 1 99 ? 21.994 22.167 -55.994 1.00 20.46 122 LYS A C 1
ATOM 738 O O . LYS A 1 99 ? 21.528 23.186 -56.538 1.00 22.44 122 LYS A O 1
ATOM 744 N N . PRO A 1 100 ? 22.561 22.263 -54.778 1.00 20.93 123 PRO A N 1
ATOM 745 C CA . PRO A 1 100 ? 22.521 23.554 -54.081 1.00 22.03 123 PRO A CA 1
ATOM 746 C C . PRO A 1 100 ? 23.336 24.636 -54.775 1.00 20.56 123 PRO A C 1
ATOM 747 O O . PRO A 1 100 ? 22.999 25.817 -54.643 1.00 23.43 123 PRO A O 1
ATOM 751 N N . LEU A 1 101 ? 24.396 24.273 -55.522 1.00 19.73 124 LEU A N 1
ATOM 752 C CA . LEU A 1 101 ? 25.167 25.292 -56.230 1.00 18.20 124 LEU A CA 1
ATOM 753 C C . LEU A 1 101 ? 24.500 25.736 -57.521 1.00 18.53 124 LEU A C 1
ATOM 754 O O . LEU A 1 101 ? 24.781 26.856 -57.998 1.00 18.69 124 LEU A O 1
ATOM 759 N N . ASP A 1 102 ? 23.625 24.892 -58.083 1.00 17.58 125 ASP A N 1
ATOM 760 C CA . ASP A 1 102 ? 23.039 25.142 -59.418 1.00 17.93 125 ASP A CA 1
ATOM 761 C C . ASP A 1 102 ? 21.779 26.010 -59.297 1.00 18.96 125 ASP A C 1
ATOM 762 O O . ASP A 1 102 ? 20.657 25.607 -59.629 1.00 20.05 125 ASP A O 1
ATOM 767 N N . THR A 1 103 ? 21.979 27.251 -58.831 1.00 18.34 126 THR A N 1
ATOM 768 C CA . THR A 1 103 ? 20.829 28.005 -58.341 1.00 18.88 126 THR A CA 1
ATOM 769 C C . THR A 1 103 ? 19.932 28.547 -59.430 1.00 20.65 126 THR A C 1
ATOM 770 O O . THR A 1 103 ? 18.817 28.963 -59.113 1.00 24.47 126 THR A O 1
ATOM 774 N N . ASN A 1 104 ? 20.372 28.578 -60.691 1.00 20.36 127 ASN A N 1
ATOM 775 C CA . ASN A 1 104 ? 19.481 28.915 -61.792 1.00 21.17 127 ASN A CA 1
ATOM 776 C C . ASN A 1 104 ? 19.122 27.706 -62.643 1.00 22.05 127 ASN A C 1
ATOM 777 O O . ASN A 1 104 ? 18.471 27.867 -63.689 1.00 24.91 127 ASN A O 1
ATOM 782 N N . GLY A 1 105 ? 19.494 26.519 -62.214 1.00 20.50 128 GLY A N 1
ATOM 783 C CA . GLY A 1 105 ? 19.172 25.283 -62.941 1.00 20.49 128 GLY A CA 1
ATOM 784 C C . GLY A 1 105 ? 19.915 25.049 -64.242 1.00 21.47 128 GLY A C 1
ATOM 785 O O . GLY A 1 105 ? 19.620 24.058 -64.944 1.00 23.26 128 GLY A O 1
ATOM 786 N N . ALA A 1 106 ? 20.834 25.925 -64.640 1.00 19.56 129 ALA A N 1
ATOM 787 C CA . ALA A 1 106 ? 21.489 25.726 -65.937 1.00 22.17 129 ALA A CA 1
ATOM 788 C C . ALA A 1 106 ? 22.459 24.557 -65.906 1.00 21.01 129 ALA A C 1
ATOM 789 O O . ALA A 1 106 ? 22.738 23.917 -66.938 1.00 20.60 129 ALA A O 1
ATOM 791 N N . GLY A 1 107 ? 22.981 24.250 -64.730 1.00 17.94 130 GLY A N 1
ATOM 792 C CA . GLY A 1 107 ? 23.993 23.200 -64.641 1.00 18.64 130 GLY A CA 1
ATOM 793 C C . GLY A 1 107 ? 23.459 21.834 -64.990 1.00 20.95 130 GLY A C 1
ATOM 794 O O . GLY A 1 107 ? 24.117 21.077 -65.703 1.00 19.86 130 GLY A O 1
ATOM 795 N N . ILE A 1 108 ? 22.254 21.491 -64.527 1.00 20.00 131 ILE A N 1
ATOM 796 C CA . ILE A 1 108 ? 21.762 20.165 -64.892 1.00 21.26 131 ILE A CA 1
ATOM 797 C C . ILE A 1 108 ? 21.356 20.096 -66.358 1.00 21.02 131 ILE A C 1
ATOM 798 O O . ILE A 1 108 ? 21.273 18.992 -66.936 1.00 24.07 131 ILE A O 1
ATOM 803 N N . GLN A 1 109 ? 21.059 21.237 -66.991 1.00 20.02 132 GLN A N 1
ATOM 804 C CA . GLN A 1 109 ? 20.808 21.189 -68.419 1.00 21.14 132 GLN A CA 1
ATOM 805 C C . GLN A 1 109 ? 22.091 20.966 -69.194 1.00 22.55 132 GLN A C 1
ATOM 806 O O . GLN A 1 109 ? 22.098 20.249 -70.195 1.00 25.18 132 GLN A O 1
ATOM 812 N N . ALA A 1 110 ? 23.202 21.568 -68.754 1.00 19.21 133 ALA A N 1
ATOM 813 C CA . ALA A 1 110 ? 24.458 21.381 -69.453 1.00 21.67 133 ALA A CA 1
ATOM 814 C C . ALA A 1 110 ? 25.176 20.106 -69.066 1.00 24.24 133 ALA A C 1
ATOM 815 O O . ALA A 1 110 ? 26.042 19.660 -69.825 1.00 28.17 133 ALA A O 1
ATOM 817 N N . GLY A 1 111 ? 24.867 19.534 -67.904 1.00 19.97 134 GLY A N 1
ATOM 818 C CA . GLY A 1 111 ? 25.625 18.400 -67.388 1.00 21.16 134 GLY A CA 1
ATOM 819 C C . GLY A 1 111 ? 26.828 18.771 -66.540 1.00 19.62 134 GLY A C 1
ATOM 820 O O . GLY A 1 111 ? 27.547 17.870 -66.070 1.00 21.47 134 GLY A O 1
ATOM 821 N N . HIS A 1 112 ? 27.103 20.056 -66.333 1.00 17.83 135 HIS A N 1
ATOM 822 C CA . HIS A 1 112 ? 28.226 20.471 -65.492 1.00 17.08 135 HIS A CA 1
ATOM 823 C C . HIS A 1 112 ? 28.005 21.908 -65.091 1.00 17.52 135 HIS A C 1
ATOM 824 O O . HIS A 1 112 ? 27.185 22.627 -65.680 1.00 18.55 135 HIS A O 1
ATOM 831 N N . LEU A 1 113 ? 28.811 22.334 -64.121 1.00 16.56 136 LEU A N 1
ATOM 832 C CA . LEU A 1 113 ? 28.996 23.736 -63.764 1.00 15.75 136 LEU A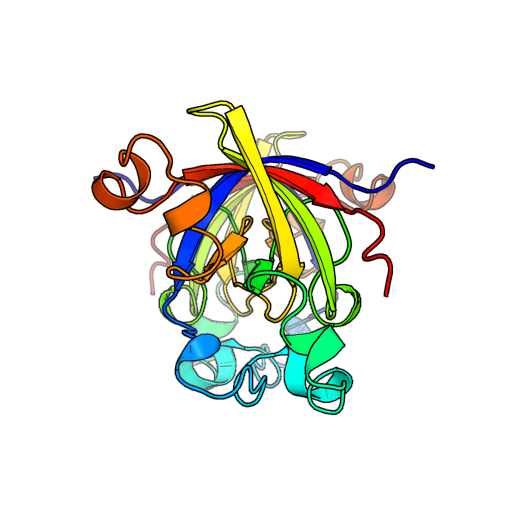 CA 1
ATOM 833 C C . LEU A 1 113 ? 30.418 24.140 -64.111 1.00 16.57 136 LEU A C 1
ATOM 834 O O . LEU A 1 113 ? 31.324 23.294 -64.202 1.00 17.86 136 LEU A O 1
ATOM 839 N N . THR A 1 114 ? 30.656 25.436 -64.246 1.00 16.37 137 THR A N 1
ATOM 840 C CA . THR A 1 114 ? 32.001 25.993 -64.230 1.00 16.09 137 THR A CA 1
ATOM 841 C C . THR A 1 114 ? 32.183 26.670 -62.878 1.00 15.64 137 THR A C 1
ATOM 842 O O . THR A 1 114 ? 31.353 27.503 -62.467 1.00 18.15 137 THR A O 1
ATOM 846 N N . VAL A 1 115 ? 33.218 26.250 -62.153 1.00 15.58 138 VAL A N 1
ATOM 847 C CA . VAL A 1 115 ? 33.383 26.707 -60.775 1.00 16.03 138 VAL A CA 1
ATOM 848 C C . VAL A 1 115 ? 34.779 27.247 -60.537 1.00 16.65 138 VAL A C 1
ATOM 849 O O . VAL A 1 115 ? 35.765 26.886 -61.207 1.00 17.73 138 VAL A O 1
ATOM 853 N N . ASN A 1 116 ? 34.882 28.080 -59.507 1.00 16.17 139 ASN A N 1
ATOM 854 C CA . ASN A 1 116 ? 36.150 28.344 -58.866 1.00 17.09 139 ASN A CA 1
ATOM 855 C C . ASN A 1 116 ? 36.198 27.557 -57.563 1.00 16.42 139 ASN A C 1
ATOM 856 O O . ASN A 1 116 ? 35.162 27.202 -56.992 1.00 1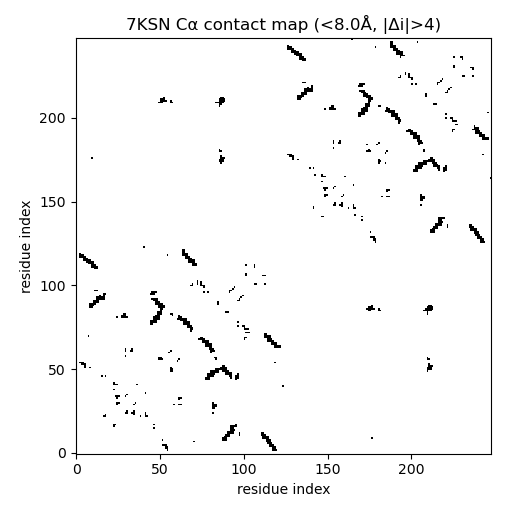8.34 139 ASN A O 1
ATOM 861 N N . TYR A 1 117 ? 37.400 27.269 -57.076 1.00 16.53 140 TYR A N 1
ATOM 862 C CA . TYR A 1 117 ? 37.492 26.672 -55.743 1.00 16.85 140 TYR A CA 1
ATOM 863 C C . TYR A 1 117 ? 38.687 27.233 -54.999 1.00 19.23 140 TYR A C 1
ATOM 864 O O . TYR A 1 117 ? 39.675 27.662 -55.601 1.00 18.77 140 TYR A O 1
ATOM 873 N N . GLN A 1 118 ? 38.605 27.184 -53.674 1.00 18.71 141 GLN A N 1
ATOM 874 C CA . GLN A 1 118 ? 39.734 27.501 -52.807 1.00 19.63 141 GLN A CA 1
ATOM 875 C C . GLN A 1 118 ? 39.707 26.555 -51.621 1.00 20.50 141 GLN A C 1
ATOM 876 O O . GLN A 1 118 ? 38.637 26.318 -51.053 1.00 20.99 141 GLN A O 1
ATOM 882 N N . PHE A 1 119 ? 40.867 26.037 -51.226 1.00 20.16 142 PHE A N 1
ATOM 883 C CA . PHE A 1 119 ? 40.928 25.257 -49.995 1.00 20.76 142 PHE A CA 1
ATOM 884 C C . PHE A 1 119 ? 40.654 26.157 -48.807 1.00 22.19 142 PHE A C 1
ATOM 885 O O . PHE A 1 119 ? 41.187 27.272 -48.723 1.00 24.24 142 PHE A O 1
ATOM 893 N N . VAL A 1 120 ? 39.844 25.664 -47.867 1.00 22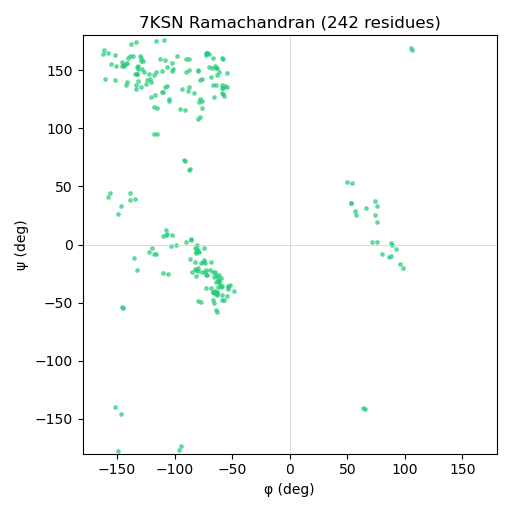.59 143 VAL A N 1
ATOM 894 C CA . VAL A 1 120 ? 39.514 26.436 -46.664 1.00 24.15 143 VAL A CA 1
ATOM 895 C C . VAL A 1 120 ? 39.591 25.555 -45.430 1.00 25.68 143 VAL A C 1
ATOM 896 O O . VAL A 1 120 ? 39.505 24.333 -45.511 1.00 25.80 143 VAL A O 1
ATOM 900 N N . ASN A 1 121 ? 39.684 26.202 -44.271 1.00 28.15 144 ASN A N 1
ATOM 901 C CA . ASN A 1 121 ? 39.702 25.482 -43.002 1.00 29.78 144 ASN A CA 1
ATOM 902 C C . ASN A 1 121 ? 38.351 24.811 -42.794 1.00 30.81 144 ASN A C 1
ATOM 903 O O . ASN A 1 121 ? 37.308 25.459 -42.902 1.00 31.86 144 ASN A O 1
ATOM 908 N N . CYS A 1 122 ? 38.357 23.496 -42.536 1.00 29.81 145 CYS A N 1
ATOM 909 C CA . CYS A 1 122 ? 37.100 22.778 -42.309 1.00 30.90 145 CYS A CA 1
ATOM 910 C C . CYS A 1 122 ? 36.419 23.154 -41.006 1.00 33.22 145 CYS A C 1
ATOM 911 O O . CYS A 1 122 ? 35.212 22.923 -40.852 1.00 34.11 145 CYS A O 1
ATOM 914 N N . GLY A 1 123 ? 37.165 23.685 -40.049 1.00 32.11 146 GLY A N 1
ATOM 915 C CA . GLY A 1 123 ? 36.587 23.955 -38.744 1.00 35.95 146 GLY A CA 1
ATOM 916 C C . GLY A 1 123 ? 36.173 22.710 -37.987 1.00 42.20 146 GLY A C 1
ATOM 917 O O . GLY A 1 123 ? 35.211 22.760 -37.205 1.00 44.44 146 GLY A O 1
ATOM 918 N N . ASN A 1 124 ? 36.872 21.596 -38.180 1.00 38.37 147 ASN A N 1
ATOM 919 C CA . ASN A 1 124 ? 36.476 20.345 -37.540 1.00 40.15 147 ASN A CA 1
ATOM 920 C C . ASN A 1 124 ? 36.745 20.310 -36.036 1.00 48.36 147 ASN A C 1
ATOM 921 O O . ASN A 1 124 ? 37.755 20.814 -35.602 1.00 49.49 147 ASN A O 1
ATOM 926 N N . ALA B 1 1 ? 32.926 16.837 -83.247 1.00 84.39 24 ALA B N 1
ATOM 927 C CA . ALA B 1 1 ? 33.549 16.238 -84.422 1.00 85.59 24 ALA B CA 1
ATOM 928 C C . ALA B 1 1 ? 35.043 15.986 -84.198 1.00 84.50 24 ALA B C 1
ATOM 929 O O . ALA B 1 1 ? 35.539 14.884 -84.443 1.00 90.72 24 ALA B O 1
ATOM 931 N N . THR B 1 2 ? 35.760 17.002 -83.730 1.00 76.67 25 THR B N 1
ATOM 932 C CA . THR B 1 2 ? 37.205 16.887 -83.580 1.00 70.12 25 THR B CA 1
ATOM 933 C C . THR B 1 2 ? 37.571 16.126 -82.303 1.00 58.73 25 THR B C 1
ATOM 934 O O . THR B 1 2 ? 36.845 16.141 -81.305 1.00 54.84 25 THR B O 1
ATOM 936 N N . ALA B 1 3 ? 38.709 15.446 -82.355 1.00 48.60 26 ALA B N 1
ATOM 937 C CA . ALA B 1 3 ? 39.288 14.854 -81.157 1.00 41.11 26 ALA B CA 1
ATOM 938 C C . ALA B 1 3 ? 39.462 15.895 -80.059 1.00 36.41 26 ALA B C 1
ATOM 939 O O . ALA B 1 3 ? 39.801 17.066 -80.312 1.00 35.68 26 ALA B O 1
ATOM 941 N N . GLN B 1 4 ? 39.320 15.442 -78.816 1.00 34.23 27 GLN B N 1
ATOM 942 C CA . GLN B 1 4 ? 39.422 16.367 -77.676 1.00 32.41 27 GLN B CA 1
ATOM 943 C C . GLN B 1 4 ? 40.837 16.894 -77.488 1.00 34.55 27 GLN B C 1
ATOM 944 O O . GLN B 1 4 ? 41.811 16.174 -77.708 1.00 30.51 27 GLN B O 1
ATOM 950 N N . GLN B 1 5 ? 40.937 18.159 -77.068 1.00 28.52 28 GLN B N 1
ATOM 951 C CA . GLN B 1 5 ? 42.232 18.817 -76.972 1.00 26.63 28 GLN B CA 1
ATOM 952 C C . GLN B 1 5 ? 42.195 19.864 -75.864 1.00 25.19 28 GLN B C 1
ATOM 953 O O . GLN B 1 5 ? 41.118 20.354 -75.491 1.00 26.65 28 GLN B O 1
ATOM 959 N N . ALA B 1 6 ? 43.357 20.148 -75.308 1.00 23.55 29 ALA B N 1
ATOM 960 C CA . ALA B 1 6 ? 43.457 21.219 -74.331 1.00 22.27 29 ALA B CA 1
ATOM 961 C C . ALA B 1 6 ? 44.792 21.921 -74.474 1.00 21.21 29 ALA B C 1
ATOM 962 O O . ALA B 1 6 ? 45.783 21.337 -74.947 1.00 21.62 29 ALA B O 1
ATOM 964 N N . SER B 1 7 ? 44.831 23.197 -74.051 1.00 20.93 30 SER B N 1
ATOM 965 C CA . SER B 1 7 ? 46.024 24.005 -74.172 1.00 18.98 30 SER B CA 1
ATOM 966 C C . SER B 1 7 ? 46.452 24.506 -72.804 1.00 19.75 30 SER B C 1
ATOM 967 O O . SER B 1 7 ? 45.620 24.774 -71.928 1.00 22.58 30 SER B O 1
ATOM 970 N N . GLY B 1 8 ? 47.765 24.630 -72.633 1.00 19.96 31 GLY B N 1
ATOM 971 C CA . GLY B 1 8 ? 48.256 25.265 -71.426 1.00 20.43 31 GLY B CA 1
ATOM 972 C C . GLY B 1 8 ? 48.167 24.384 -70.209 1.00 19.35 31 GLY B C 1
ATOM 973 O O . GLY B 1 8 ? 47.953 24.895 -69.103 1.00 24.26 31 GLY B O 1
ATOM 974 N N . VAL B 1 9 ? 48.331 23.089 -70.378 1.00 18.69 32 VAL B N 1
ATOM 975 C CA A VAL B 1 9 ? 48.226 22.069 -69.333 0.75 19.37 32 VAL B CA 1
ATOM 976 C CA B VAL B 1 9 ? 48.213 22.148 -69.272 0.25 19.40 32 VAL B CA 1
ATOM 977 C C . VAL B 1 9 ? 49.598 21.834 -68.723 1.00 18.18 32 VAL B C 1
ATOM 978 O O . VAL B 1 9 ? 50.642 21.879 -69.420 1.00 18.56 32 VAL B O 1
ATOM 985 N N . ARG B 1 10 ? 49.672 21.569 -67.406 1.00 16.72 33 ARG B N 1
ATOM 986 C CA . ARG B 1 10 ? 50.956 21.251 -66.787 1.00 17.76 33 ARG B CA 1
ATOM 987 C C . ARG B 1 10 ? 51.328 19.782 -66.961 1.00 19.35 33 ARG B C 1
ATOM 988 O O . ARG B 1 10 ? 50.522 18.877 -66.678 1.00 18.20 33 ARG B O 1
ATOM 996 N N . ALA B 1 11 ? 52.546 19.534 -67.423 1.00 15.77 34 ALA B N 1
ATOM 997 C CA . ALA B 1 11 ? 53.102 18.184 -67.504 1.00 15.32 34 ALA B CA 1
ATOM 998 C C . ALA B 1 11 ? 54.287 18.037 -66.579 1.00 15.12 34 ALA B C 1
ATOM 999 O O . ALA B 1 11 ? 55.286 18.755 -66.719 1.00 16.94 34 ALA B O 1
ATOM 1001 N N . THR B 1 12 ? 54.162 17.141 -65.605 1.00 15.90 35 THR B N 1
ATOM 1002 C CA . THR B 1 12 ? 55.270 16.795 -64.743 1.00 15.29 35 THR B CA 1
ATOM 1003 C C . THR B 1 12 ? 55.940 15.537 -65.279 1.00 15.25 35 THR B C 1
ATOM 1004 O O . THR B 1 12 ? 55.586 15.039 -66.353 1.00 16.22 35 THR B O 1
ATOM 1008 N N . TYR B 1 13 ? 56.960 15.039 -64.551 1.00 16.77 36 TYR B N 1
ATOM 1009 C CA . TYR B 1 13 ? 57.550 13.756 -64.948 1.00 17.87 36 TYR B CA 1
ATOM 1010 C C . TYR B 1 13 ? 57.634 12.760 -63.803 1.00 17.96 36 TYR B C 1
ATOM 1011 O O . TYR B 1 13 ? 57.701 13.108 -62.625 1.00 20.02 36 TYR B O 1
ATOM 1020 N N . ASN B 1 14 ? 57.576 11.489 -64.199 1.00 16.53 37 ASN B N 1
ATOM 1021 C CA . ASN B 1 14 ? 57.624 10.336 -63.302 1.00 18.38 37 ASN B CA 1
ATOM 1022 C C . ASN B 1 14 ? 58.629 9.375 -63.924 1.00 18.74 37 ASN B C 1
ATOM 1023 O O . ASN B 1 14 ? 58.742 9.281 -65.152 1.00 20.28 37 ASN B O 1
ATOM 1028 N N . TYR B 1 15 ? 59.364 8.644 -63.072 1.00 19.26 38 TYR B N 1
ATOM 1029 C CA . TYR B 1 15 ? 60.358 7.690 -63.589 1.00 19.53 38 TYR B CA 1
ATOM 1030 C C . TYR B 1 15 ? 59.750 6.298 -63.782 1.00 19.74 38 TYR B C 1
ATOM 1031 O O . TYR B 1 15 ? 60.050 5.348 -63.067 1.00 24.24 38 TYR B O 1
ATOM 1040 N N . TYR B 1 16 ? 58.900 6.170 -64.813 1.00 19.00 39 TYR B N 1
ATOM 1041 C CA . TYR B 1 16 ? 58.446 4.819 -65.163 1.00 19.92 39 TYR B CA 1
ATOM 1042 C C . TYR B 1 16 ? 59.599 3.972 -65.702 1.00 22.51 39 TYR B C 1
ATOM 1043 O O . TYR B 1 16 ? 59.712 2.783 -65.356 1.00 24.16 39 TYR B O 1
ATOM 1052 N N . ASN B 1 17 ? 60.471 4.564 -66.533 1.00 20.79 40 ASN B N 1
ATOM 1053 C CA . ASN B 1 17 ? 61.618 3.871 -67.121 1.00 20.57 40 ASN B CA 1
ATOM 1054 C C . ASN B 1 17 ? 61.219 2.530 -67.757 1.00 22.37 40 ASN B C 1
ATOM 1055 O O . ASN B 1 17 ? 61.788 1.488 -67.439 1.00 24.19 40 ASN B O 1
ATOM 1060 N N . PRO B 1 18 ? 60.235 2.543 -68.669 1.00 22.35 41 PRO B N 1
ATOM 1061 C CA . PRO B 1 18 ? 59.754 1.267 -69.238 1.00 23.36 41 PRO B CA 1
ATOM 1062 C C . PRO B 1 18 ? 60.822 0.494 -69.997 1.00 27.88 41 PRO B C 1
ATOM 1063 O O . PRO B 1 18 ? 60.791 -0.746 -70.026 1.00 29.28 41 PRO B O 1
ATOM 1067 N N . THR B 1 19 ? 61.761 1.185 -70.638 1.00 28.76 42 THR B N 1
ATOM 1068 C CA . THR B 1 19 ? 62.700 0.406 -71.433 1.00 35.93 42 THR B CA 1
ATOM 1069 C C . THR B 1 19 ? 63.718 -0.332 -70.575 1.00 37.15 42 THR B C 1
ATOM 1070 O O . THR B 1 19 ? 64.371 -1.260 -71.072 1.00 40.10 42 THR B O 1
ATOM 1074 N N . GLN B 1 20 ? 63.827 -0.004 -69.293 1.00 31.63 43 GLN B N 1
ATOM 1075 C CA . GLN B 1 20 ? 64.627 -0.806 -68.363 1.00 35.46 43 GLN B CA 1
ATOM 1076 C C . GLN B 1 20 ? 63.826 -1.908 -67.680 1.00 38.14 43 GLN B C 1
ATOM 1077 O O . GLN B 1 20 ? 64.378 -2.628 -66.838 1.00 40.88 43 GLN B O 1
ATOM 1083 N N . ASN B 1 21 ? 62.546 -2.069 -68.014 1.00 35.05 44 ASN B N 1
ATOM 1084 C CA . ASN B 1 21 ? 61.710 -3.081 -67.397 1.00 36.48 44 ASN B CA 1
ATOM 1085 C C . ASN B 1 21 ? 60.811 -3.762 -68.436 1.00 34.27 44 ASN B C 1
ATOM 1086 O O . ASN B 1 21 ? 59.649 -4.080 -68.160 1.00 34.35 44 ASN B O 1
ATOM 1091 N N . ASN B 1 22 ? 61.339 -4.009 -69.637 1.00 35.04 45 ASN B N 1
ATOM 1092 C CA . ASN B 1 22 ? 60.634 -4.762 -70.679 1.00 36.08 45 ASN B CA 1
ATOM 1093 C C . ASN B 1 22 ? 59.291 -4.146 -71.042 1.00 32.62 45 ASN B C 1
ATOM 1094 O O . ASN B 1 22 ? 58.385 -4.843 -71.513 1.00 32.58 45 ASN B O 1
ATOM 1099 N N . TRP B 1 23 ? 59.144 -2.844 -70.824 1.00 28.10 46 TRP B N 1
ATOM 1100 C CA . TRP B 1 23 ? 57.894 -2.143 -71.129 1.00 26.59 46 TRP B CA 1
ATOM 1101 C C . TRP B 1 23 ? 56.693 -2.822 -70.461 1.00 25.58 46 TRP B C 1
ATOM 1102 O O . TRP B 1 23 ? 55.583 -2.839 -70.982 1.00 26.77 46 TRP B O 1
ATOM 1113 N N . ASP B 1 24 ? 56.923 -3.339 -69.259 1.00 27.68 47 ASP B N 1
ATOM 1114 C CA . ASP B 1 24 ? 55.915 -4.063 -68.498 1.00 29.52 47 ASP B CA 1
ATOM 1115 C C . ASP B 1 24 ? 54.925 -3.065 -67.903 1.00 27.38 47 ASP B C 1
ATOM 1116 O O . ASP B 1 24 ? 55.321 -2.165 -67.151 1.00 27.23 47 ASP B O 1
ATOM 1121 N N . LEU B 1 25 ? 53.642 -3.247 -68.207 1.00 29.26 48 LEU B N 1
ATOM 1122 C CA . 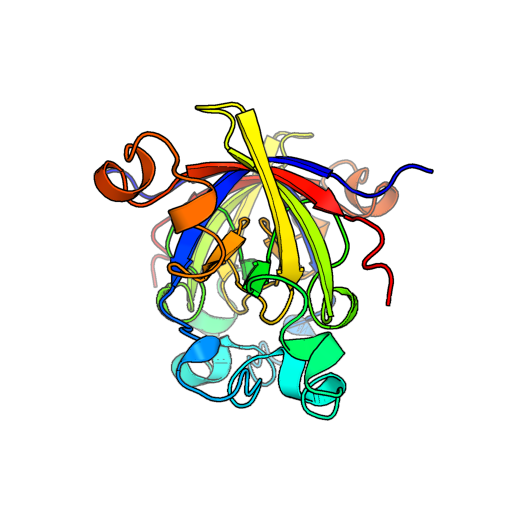LEU B 1 25 ? 52.605 -2.378 -67.667 1.00 27.45 48 LEU B CA 1
ATOM 1123 C C . LEU B 1 25 ? 52.189 -2.729 -66.242 1.00 32.01 48 LEU B C 1
ATOM 1124 O O . LEU B 1 25 ? 51.417 -1.967 -65.648 1.00 33.49 48 LEU B O 1
ATOM 1129 N N . ALA B 1 26 ? 52.721 -3.804 -65.644 1.00 31.79 49 ALA B N 1
ATOM 1130 C CA . ALA B 1 26 ? 52.315 -4.147 -64.282 1.00 34.15 49 ALA B CA 1
ATOM 1131 C C . ALA B 1 26 ? 52.515 -2.971 -63.332 1.00 33.24 49 ALA B C 1
ATOM 1132 O O . ALA B 1 26 ? 53.547 -2.298 -63.332 1.00 34.81 49 ALA B O 1
ATOM 1134 N N . GLY B 1 27 ? 51.524 -2.732 -62.488 1.00 35.29 50 GLY B N 1
ATOM 1135 C CA . GLY B 1 27 ? 51.609 -1.654 -61.557 1.00 35.24 50 GLY B CA 1
ATOM 1136 C C . GLY B 1 27 ? 50.887 -0.398 -61.995 1.00 35.12 50 GLY B C 1
ATOM 1137 O O . GLY B 1 27 ? 50.585 0.449 -61.146 1.00 37.64 50 GLY B O 1
ATOM 1138 N N . THR B 1 28 ? 50.622 -0.245 -63.289 1.00 30.23 51 THR B N 1
ATOM 1139 C CA . THR B 1 28 ? 49.884 0.920 -63.764 1.00 26.51 51 THR B CA 1
ATOM 1140 C C . THR B 1 28 ? 48.370 0.655 -63.713 1.00 26.54 51 THR B C 1
ATOM 1141 O O . THR B 1 28 ? 47.893 -0.482 -63.690 1.00 27.27 51 THR B O 1
ATOM 1145 N N . TYR B 1 29 ? 47.616 1.752 -63.711 1.00 22.22 52 TYR B N 1
ATOM 1146 C CA . TYR B 1 29 ? 46.158 1.624 -63.711 1.00 20.97 52 TYR B CA 1
ATOM 1147 C C . TYR B 1 29 ? 45.664 0.859 -64.938 1.00 24.03 52 TYR B C 1
ATOM 1148 O O . TYR B 1 29 ? 44.727 0.034 -64.832 1.00 23.99 52 TYR B O 1
ATOM 1157 N N . CYS B 1 30 ? 46.311 1.057 -66.089 1.00 22.42 53 CYS B N 1
ATOM 1158 C CA . CYS B 1 30 ? 45.772 0.469 -67.311 1.00 21.88 53 CYS B CA 1
ATOM 1159 C C . CYS B 1 30 ? 46.138 -0.991 -67.486 1.00 25.48 53 CYS B C 1
ATOM 1160 O O . CYS B 1 30 ? 45.619 -1.626 -68.420 1.00 25.35 53 CYS B O 1
ATOM 1163 N N . ALA B 1 31 ? 47.000 -1.527 -66.620 1.00 25.56 54 ALA B N 1
ATOM 1164 C CA . ALA B 1 31 ? 47.389 -2.929 -66.743 1.00 27.58 54 ALA B CA 1
ATOM 1165 C C . ALA B 1 31 ? 46.172 -3.840 -66.793 1.00 31.79 54 ALA B C 1
ATOM 1166 O O . ALA B 1 31 ? 46.164 -4.848 -67.517 1.00 33.65 54 ALA B O 1
ATOM 1168 N N . THR B 1 32 ? 45.119 -3.488 -66.043 1.00 28.66 55 THR B N 1
ATOM 1169 C CA . THR B 1 32 ? 43.943 -4.351 -65.950 1.00 31.89 55 THR B CA 1
ATOM 1170 C C . THR B 1 32 ? 43.412 -4.741 -67.322 1.00 31.61 55 THR B C 1
ATOM 1171 O O . THR B 1 32 ? 42.932 -5.868 -67.521 1.00 35.68 55 THR B O 1
ATOM 1175 N N . TRP B 1 33 ? 43.499 -3.828 -68.291 1.00 30.15 56 TRP B N 1
ATOM 1176 C CA . TRP B 1 33 ? 43.000 -4.068 -69.643 1.00 30.28 56 TRP B CA 1
ATOM 1177 C C . TRP B 1 33 ? 44.089 -4.200 -70.694 1.00 32.72 56 TRP B C 1
ATOM 1178 O O . TRP B 1 33 ? 43.843 -4.843 -71.717 1.00 33.65 56 TRP B O 1
ATOM 1189 N N . ASP B 1 34 ? 45.283 -3.635 -70.474 1.00 27.78 57 ASP B N 1
ATOM 1190 C CA . ASP B 1 34 ? 46.312 -3.495 -71.510 1.00 27.48 57 ASP B CA 1
ATOM 1191 C C . ASP B 1 34 ? 47.609 -4.270 -71.270 1.00 29.42 57 ASP B C 1
ATOM 1192 O O . ASP B 1 34 ? 48.462 -4.295 -72.171 1.00 29.69 57 ASP B O 1
ATOM 1197 N N . ALA B 1 35 ? 47.805 -4.885 -70.098 1.00 30.59 58 ALA B N 1
ATOM 1198 C CA . ALA B 1 35 ? 49.098 -5.493 -69.792 1.00 31.95 58 ALA B CA 1
ATOM 1199 C C . ALA B 1 35 ? 49.449 -6.635 -70.736 1.00 34.45 58 ALA B C 1
ATOM 1200 O O . ALA B 1 35 ? 50.636 -6.897 -70.965 1.00 34.50 58 ALA B O 1
ATOM 1202 N N . GLY B 1 36 ? 48.442 -7.312 -71.294 1.00 33.00 59 GLY B N 1
ATOM 1203 C CA . GLY B 1 36 ? 48.689 -8.408 -72.216 1.00 33.55 59 GLY B CA 1
ATOM 1204 C C . GLY B 1 36 ? 48.895 -8.027 -73.661 1.00 32.85 59 GLY B C 1
ATOM 1205 O O . GLY B 1 36 ? 49.039 -8.904 -74.522 1.00 35.20 59 GLY B O 1
ATOM 1206 N N . GLN B 1 37 ? 48.933 -6.743 -73.976 1.00 31.44 60 GLN B N 1
ATOM 1207 C CA . GLN B 1 37 ? 49.238 -6.330 -75.331 1.00 30.72 60 GLN B CA 1
ATOM 1208 C C . GLN B 1 37 ? 50.673 -6.733 -75.687 1.00 30.57 60 GLN B C 1
ATOM 1209 O O . GLN B 1 37 ? 51.532 -6.892 -74.806 1.00 31.52 60 GLN B O 1
ATOM 1215 N N . PRO B 1 38 ? 50.968 -6.937 -76.974 1.00 33.22 61 PRO B N 1
ATOM 1216 C CA . PRO B 1 38 ? 52.324 -7.330 -77.360 1.00 33.64 61 PRO B CA 1
ATOM 1217 C C . PRO B 1 38 ? 53.319 -6.190 -77.181 1.00 32.77 61 PRO B C 1
ATOM 1218 O O . PRO B 1 38 ? 52.968 -5.000 -77.053 1.00 31.12 61 PRO B O 1
ATOM 1222 N N . LEU B 1 39 ? 54.596 -6.593 -77.196 1.00 34.67 62 LEU B N 1
ATOM 1223 C CA . LEU B 1 39 ? 55.697 -5.657 -76.975 1.00 33.67 62 LEU B CA 1
ATOM 1224 C C . LEU B 1 39 ? 55.695 -4.540 -78.011 1.00 34.70 62 LEU B C 1
ATOM 1225 O O . LEU B 1 39 ? 55.997 -3.386 -77.684 1.00 30.03 62 LEU B O 1
ATOM 1230 N N . SER B 1 40 ? 55.318 -4.858 -79.253 1.00 32.34 63 SER B N 1
ATOM 1231 C CA . SER B 1 40 ? 55.280 -3.851 -80.308 1.00 30.68 63 SER B CA 1
ATOM 1232 C C . SER B 1 40 ? 54.286 -2.750 -79.994 1.00 30.67 63 SER B C 1
ATOM 1233 O O . SER B 1 40 ? 54.475 -1.603 -80.412 1.00 32.64 63 SER B O 1
ATOM 1236 N N . TRP B 1 41 ? 53.213 -3.090 -79.289 1.00 28.45 64 TRP B N 1
ATOM 1237 C CA . TRP B 1 41 ? 52.201 -2.134 -78.860 1.00 24.46 64 TRP B CA 1
ATOM 1238 C C . TRP B 1 41 ? 52.657 -1.376 -77.623 1.00 23.64 64 TRP B C 1
ATOM 1239 O O . TRP B 1 41 ? 52.611 -0.133 -77.580 1.00 21.97 64 TRP B O 1
ATOM 1250 N N . ARG B 1 42 ? 53.135 -2.122 -76.619 1.00 24.17 65 ARG B N 1
ATOM 1251 C CA . ARG B 1 42 ? 53.535 -1.478 -75.358 1.00 23.33 65 ARG B CA 1
ATOM 1252 C C . ARG B 1 42 ? 54.708 -0.525 -75.530 1.00 22.83 65 ARG B C 1
ATOM 1253 O O . ARG B 1 42 ? 54.770 0.492 -74.830 1.00 23.02 65 ARG B O 1
ATOM 1261 N N . SER B 1 43 ? 55.624 -0.795 -76.459 1.00 23.17 66 SER B N 1
ATOM 1262 C CA . SER B 1 43 ? 56.815 0.017 -76.643 1.00 22.88 66 SER B CA 1
ATOM 1263 C C . SER B 1 43 ? 56.736 0.961 -77.833 1.00 23.61 66 SER B C 1
ATOM 1264 O O . SER B 1 43 ? 57.746 1.609 -78.145 1.00 24.06 66 SER B O 1
ATOM 1267 N N . LYS B 1 44 ? 55.558 1.090 -78.476 1.00 22.52 67 LYS B N 1
ATOM 1268 C CA . LYS B 1 44 ? 55.461 1.920 -79.681 1.00 22.51 67 LYS B CA 1
ATOM 1269 C C . LYS B 1 44 ? 55.759 3.373 -79.377 1.00 21.65 67 LYS B C 1
ATOM 1270 O O . LYS B 1 44 ? 56.475 4.051 -80.144 1.00 22.64 67 LYS B O 1
ATOM 1276 N N . TYR B 1 45 ? 55.209 3.876 -78.270 1.00 18.77 68 TYR B N 1
ATOM 1277 C CA . TYR B 1 45 ? 55.307 5.281 -77.885 1.00 16.85 68 TYR B CA 1
ATOM 1278 C C . TYR B 1 45 ? 55.720 5.402 -76.431 1.00 18.25 68 TYR B C 1
ATOM 1279 O O . TYR B 1 45 ? 55.418 4.524 -75.610 1.00 18.91 68 TYR B O 1
ATOM 1288 N N . GLY B 1 46 ? 56.399 6.502 -76.116 1.00 18.09 69 GLY B N 1
ATOM 1289 C CA . GLY B 1 46 ? 56.670 6.810 -74.711 1.00 16.86 69 GLY B CA 1
ATOM 1290 C C . GLY B 1 46 ? 55.393 6.919 -73.898 1.00 16.45 69 GLY B C 1
ATOM 1291 O O . GLY B 1 46 ? 54.300 7.101 -74.435 1.00 17.98 69 GLY B O 1
ATOM 1292 N N . TRP B 1 47 ? 55.542 6.779 -72.579 1.00 16.40 70 TRP B N 1
ATOM 1293 C CA . TRP B 1 47 ? 54.401 6.607 -71.685 1.00 16.52 70 TRP B CA 1
ATOM 1294 C C . TRP B 1 47 ? 54.017 7.878 -70.959 1.00 15.61 70 TRP B C 1
ATOM 1295 O O . TRP B 1 47 ? 54.874 8.725 -70.646 1.00 16.33 70 TRP B O 1
ATOM 1306 N N . THR B 1 48 ? 52.713 7.988 -70.630 1.00 15.58 71 THR B N 1
ATOM 1307 C CA . THR B 1 48 ? 52.249 9.049 -69.750 1.00 15.05 71 THR B CA 1
ATOM 1308 C C . THR B 1 48 ? 51.102 8.573 -68.877 1.00 15.40 71 THR B C 1
ATOM 1309 O O . THR B 1 48 ? 50.316 7.698 -69.271 1.00 16.34 71 THR B O 1
ATOM 1313 N N . ALA B 1 49 ? 50.981 9.220 -67.727 1.00 14.86 72 ALA B N 1
ATOM 1314 C CA . ALA B 1 49 ? 49.698 9.217 -67.012 1.00 15.59 72 ALA B CA 1
ATOM 1315 C C . ALA B 1 49 ? 48.891 10.409 -67.489 1.00 15.73 72 ALA B C 1
ATOM 1316 O O . ALA B 1 49 ? 49.467 11.452 -67.873 1.00 16.23 72 ALA B O 1
ATOM 1318 N N . PHE B 1 50 ? 47.547 10.274 -67.506 1.00 15.15 73 PHE B N 1
ATOM 1319 C CA . PHE B 1 50 ? 46.716 11.326 -68.057 1.00 15.74 73 PHE B CA 1
ATOM 1320 C C . PHE B 1 50 ? 45.550 11.631 -67.149 1.00 16.82 73 PHE B C 1
ATOM 1321 O O . PHE B 1 50 ? 44.886 10.723 -66.632 1.00 19.96 73 PHE B O 1
ATOM 1329 N N . CYS B 1 51 ? 45.269 12.925 -66.969 1.00 16.36 74 CYS B N 1
ATOM 1330 C CA . CYS B 1 51 ? 44.090 13.361 -66.234 1.00 17.39 74 CYS B CA 1
ATOM 1331 C C . CYS B 1 51 ? 43.759 14.758 -66.707 1.00 17.55 74 CYS B C 1
ATOM 1332 O O . CYS B 1 51 ? 43.352 15.614 -65.919 1.00 18.95 74 CYS B O 1
ATOM 1335 N N . GLY B 1 52 ? 43.808 14.968 -68.002 1.00 16.48 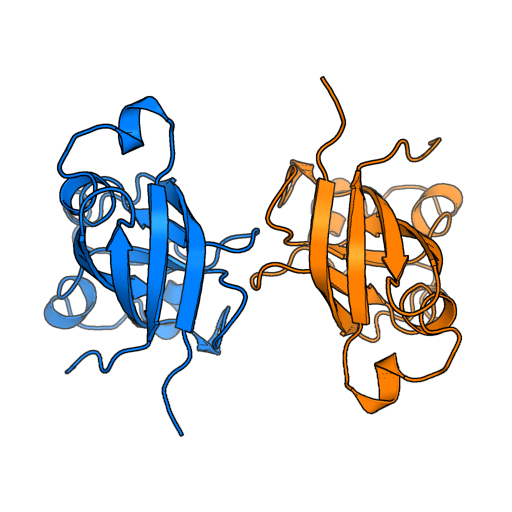75 GLY B N 1
ATOM 1336 C CA . GLY B 1 52 ? 43.508 16.283 -68.552 1.00 16.13 75 GLY B CA 1
ATOM 1337 C C . GLY B 1 52 ? 42.041 16.682 -68.520 1.00 18.49 75 GLY B C 1
ATOM 1338 O O . GLY B 1 52 ? 41.162 15.852 -68.299 1.00 19.05 75 GLY B O 1
ATOM 1339 N N . PRO B 1 53 ? 41.775 17.979 -68.711 1.00 17.96 76 PRO B N 1
ATOM 1340 C CA . PRO B 1 53 ? 40.414 18.524 -68.614 1.00 20.32 76 PRO B CA 1
ATOM 1341 C C . PRO B 1 53 ? 39.532 18.323 -69.831 1.00 20.21 76 PRO B C 1
ATOM 1342 O O . PRO B 1 53 ? 38.347 18.674 -69.768 1.00 25.03 76 PRO B O 1
ATOM 1346 N N . ALA B 1 54 ? 40.084 17.780 -70.898 1.00 20.02 77 ALA B N 1
ATOM 1347 C CA . ALA B 1 54 ? 39.322 17.535 -72.120 1.00 19.90 77 ALA B CA 1
ATOM 1348 C C . ALA B 1 54 ? 39.646 16.129 -72.588 1.00 18.72 77 ALA B C 1
ATOM 1349 O O . ALA B 1 54 ? 40.812 15.726 -72.655 1.00 18.79 77 ALA B O 1
ATOM 1351 N N . GLY B 1 55 ? 38.591 15.369 -72.946 1.00 21.25 78 GLY B N 1
ATOM 1352 C CA . GLY B 1 55 ? 38.816 14.033 -73.470 1.00 21.84 78 GLY B CA 1
ATOM 1353 C C . GLY B 1 55 ? 38.461 12.952 -72.486 1.00 21.50 78 GLY B C 1
ATOM 1354 O O . GLY B 1 55 ? 38.186 13.222 -71.313 1.00 21.91 78 GLY B O 1
ATOM 1355 N N . PRO B 1 56 ? 38.387 11.707 -72.954 1.00 19.91 79 PRO B N 1
ATOM 1356 C CA . PRO B 1 56 ? 38.078 10.605 -72.052 1.00 22.02 79 PRO B CA 1
ATOM 1357 C C . PRO B 1 56 ? 39.162 10.496 -70.989 1.00 20.36 79 PRO B C 1
ATOM 1358 O O . PRO B 1 56 ? 40.327 10.803 -71.236 1.00 19.21 79 PRO B O 1
ATOM 1362 N N . THR B 1 57 ? 38.765 10.053 -69.805 1.00 23.01 80 THR B N 1
ATOM 1363 C CA . THR B 1 57 ? 39.733 9.759 -68.756 1.00 24.12 80 THR B CA 1
ATOM 1364 C C . THR B 1 57 ? 39.405 8.415 -68.140 1.00 23.53 80 THR B C 1
ATOM 1365 O O . THR B 1 57 ? 38.401 7.760 -68.472 1.00 24.18 80 THR B O 1
ATOM 1369 N N . GLY B 1 58 ? 40.286 7.973 -67.240 1.00 24.04 81 GLY B N 1
ATOM 1370 C CA . GLY B 1 58 ? 40.070 6.699 -66.589 1.00 24.56 81 GLY B CA 1
ATOM 1371 C C . GLY B 1 58 ? 40.157 5.552 -67.576 1.00 23.13 81 GLY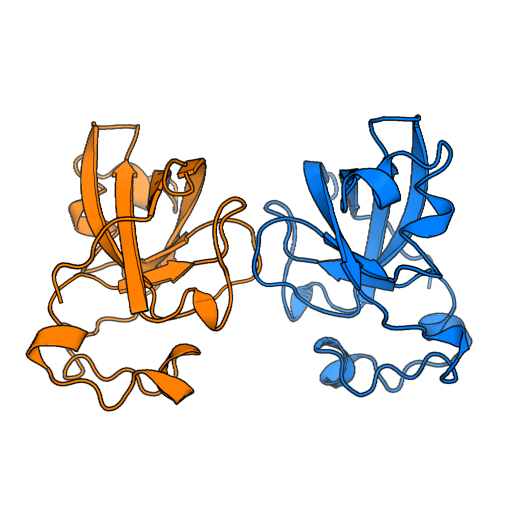 B C 1
ATOM 1372 O O . GLY B 1 58 ? 40.951 5.589 -68.517 1.00 22.50 81 GLY B O 1
ATOM 1373 N N . GLN B 1 59 ? 39.284 4.546 -67.400 1.00 23.54 82 GLN B N 1
ATOM 1374 C CA . GLN B 1 59 ? 39.421 3.308 -68.161 1.00 21.16 82 GLN B CA 1
ATOM 1375 C C . GLN B 1 59 ? 39.356 3.559 -69.679 1.00 22.52 82 GLN B C 1
ATOM 1376 O O . GLN B 1 59 ? 40.110 2.955 -70.456 1.00 22.59 82 GLN B O 1
ATOM 1382 N N . ALA B 1 60 ? 38.413 4.413 -70.119 1.00 22.81 83 ALA B N 1
ATOM 1383 C CA . ALA B 1 60 ? 38.292 4.699 -71.556 1.00 24.25 83 ALA B CA 1
ATOM 1384 C C . ALA B 1 60 ? 39.564 5.295 -72.153 1.00 23.32 83 ALA B C 1
ATOM 1385 O O . ALA B 1 60 ? 39.801 5.149 -73.356 1.00 24.65 83 ALA B O 1
ATOM 1387 N N . ALA B 1 61 ? 40.347 6.011 -71.356 1.00 19.39 84 ALA B N 1
ATOM 1388 C CA . ALA B 1 61 ? 41.556 6.629 -71.890 1.00 19.77 84 ALA B CA 1
ATOM 1389 C C . ALA B 1 61 ? 42.724 5.642 -71.958 1.00 19.63 84 ALA B C 1
ATOM 1390 O O . ALA B 1 61 ? 43.708 5.934 -72.660 1.00 18.47 84 ALA B O 1
ATOM 1392 N N . CYS B 1 62 ? 42.641 4.498 -71.284 1.00 18.81 85 CYS B N 1
ATOM 1393 C CA . CYS B 1 62 ? 43.760 3.558 -71.288 1.00 18.57 85 CYS B CA 1
ATOM 1394 C C . CYS B 1 62 ? 44.129 3.113 -72.691 1.00 19.63 85 CYS B C 1
ATOM 1395 O O . CYS B 1 62 ? 43.271 2.649 -73.466 1.00 21.24 85 CYS B O 1
ATOM 1398 N N . GLY B 1 63 ? 45.412 3.207 -72.995 1.00 18.95 86 GLY B N 1
ATOM 1399 C CA . GLY B 1 63 ? 45.940 2.778 -74.275 1.00 19.61 86 GLY B CA 1
ATOM 1400 C C . GLY B 1 63 ? 45.755 3.760 -75.390 1.00 18.56 86 GLY B C 1
ATOM 1401 O O . GLY B 1 63 ? 46.272 3.516 -76.486 1.00 20.59 86 GLY B O 1
ATOM 1402 N N . GLN B 1 64 ? 45.003 4.840 -75.177 1.00 16.09 87 GLN B N 1
ATOM 1403 C CA . GLN B 1 64 ? 44.872 5.851 -76.195 1.00 16.18 87 GLN B CA 1
ATOM 1404 C C . GLN B 1 64 ? 46.160 6.645 -76.334 1.00 15.97 87 GLN B C 1
ATOM 1405 O O . GLN B 1 64 ? 47.015 6.648 -75.439 1.00 17.32 87 GLN B O 1
ATOM 1411 N N . CYS B 1 65 ? 46.270 7.374 -77.428 1.00 17.04 88 CYS B N 1
ATOM 1412 C CA . CYS B 1 65 ? 47.481 8.156 -77.712 1.00 16.19 88 CYS B CA 1
ATOM 1413 C C . CYS B 1 65 ? 47.163 9.643 -77.745 1.00 15.36 88 CYS B C 1
ATOM 1414 O O . CYS B 1 65 ? 46.054 10.075 -78.099 1.00 16.40 88 CYS B O 1
ATOM 1417 N N . LEU B 1 66 ? 48.177 10.422 -77.341 1.00 14.87 89 LEU B N 1
ATOM 1418 C CA . LEU B 1 66 ? 48.115 11.884 -77.351 1.00 15.16 89 LEU B CA 1
ATOM 1419 C C . LEU B 1 66 ? 49.271 12.416 -78.166 1.00 15.47 89 LEU B C 1
ATOM 1420 O O . LEU B 1 66 ? 50.397 11.908 -78.068 1.00 16.84 89 LEU B O 1
ATOM 1425 N N . LEU B 1 67 ? 49.011 13.481 -78.925 1.00 14.97 90 LEU B N 1
ATOM 1426 C CA . LEU B 1 67 ? 50.095 14.291 -79.485 1.00 15.61 90 LEU B CA 1
ATOM 1427 C C . LEU B 1 67 ? 50.302 15.444 -78.511 1.00 15.02 90 LEU B C 1
ATOM 1428 O O . LEU B 1 67 ? 49.376 16.234 -78.276 1.00 16.40 90 LEU B O 1
ATOM 1433 N N . VAL B 1 68 ? 51.479 15.491 -77.921 1.00 14.79 91 VAL B N 1
ATOM 1434 C CA . VAL B 1 68 ? 51.807 16.467 -76.871 1.00 14.61 91 VAL B CA 1
ATOM 1435 C C . VAL B 1 68 ? 52.821 17.453 -77.437 1.00 15.31 91 VAL B C 1
ATOM 1436 O O . VAL B 1 68 ? 53.812 17.046 -78.056 1.00 16.62 91 VAL B O 1
ATOM 1440 N N . THR B 1 69 ? 52.557 18.741 -77.254 1.00 14.32 92 THR B N 1
ATOM 1441 C CA . THR B 1 69 ? 53.455 19.785 -77.769 1.00 14.49 92 THR B CA 1
ATOM 1442 C C . THR B 1 69 ? 53.947 20.614 -76.605 1.00 14.64 92 THR B C 1
ATOM 1443 O O . THR B 1 69 ? 53.132 21.163 -75.835 1.00 15.33 92 THR B O 1
ATOM 1447 N N . ASN B 1 70 ? 55.271 20.751 -76.499 1.00 14.50 93 ASN B N 1
ATOM 1448 C CA . ASN B 1 70 ? 55.887 21.655 -75.521 1.00 14.94 93 ASN B CA 1
ATOM 1449 C C . ASN B 1 70 ? 55.819 23.076 -76.068 1.00 16.54 93 ASN B C 1
ATOM 1450 O O . ASN B 1 70 ? 56.531 23.380 -77.044 1.00 17.59 93 ASN B O 1
ATOM 1455 N N . THR B 1 71 ? 54.955 23.938 -75.507 1.00 16.25 94 THR B N 1
ATOM 1456 C CA . THR B 1 71 ? 54.788 25.230 -76.160 1.00 18.03 94 THR B CA 1
ATOM 1457 C C . THR B 1 71 ? 55.965 26.196 -75.949 1.00 18.14 94 THR B C 1
ATOM 1458 O O . THR B 1 71 ? 55.979 27.292 -76.551 1.00 21.24 94 THR B O 1
ATOM 1462 N N . ALA B 1 72 ? 56.985 25.808 -75.153 1.00 18.01 95 ALA B N 1
ATOM 1463 C CA . ALA B 1 72 ? 58.169 26.644 -75.056 1.00 18.99 95 ALA B CA 1
ATOM 1464 C C . ALA B 1 72 ? 59.054 26.503 -76.279 1.00 20.11 95 ALA B C 1
ATOM 1465 O O . ALA B 1 72 ? 59.861 27.390 -76.550 1.00 23.14 95 ALA B O 1
ATOM 1467 N N . THR B 1 73 ? 58.955 25.368 -76.995 1.00 19.51 96 THR B N 1
ATOM 1468 C CA . THR B 1 73 ? 59.903 25.124 -78.092 1.00 18.83 96 THR B CA 1
ATOM 1469 C C . THR B 1 73 ? 59.238 24.599 -79.351 1.00 20.13 96 THR B C 1
ATOM 1470 O O . THR B 1 73 ? 59.911 24.533 -80.389 1.00 21.54 96 THR B O 1
ATOM 1474 N N . GLY B 1 74 ? 57.980 24.196 -79.295 1.00 17.97 97 GLY B N 1
ATOM 1475 C CA . GLY B 1 74 ? 57.338 23.584 -80.455 1.00 17.34 97 GLY B CA 1
ATOM 1476 C C . GLY B 1 74 ? 57.547 22.086 -80.576 1.00 17.57 97 GLY B C 1
ATOM 1477 O O . GLY B 1 74 ? 56.857 21.463 -81.386 1.00 18.92 97 GLY B O 1
ATOM 1478 N N . ALA B 1 75 ? 58.435 21.499 -79.780 1.00 17.58 98 ALA B N 1
ATOM 1479 C CA . ALA B 1 75 ? 58.645 20.059 -79.891 1.00 16.18 98 ALA B CA 1
ATOM 1480 C C . ALA B 1 75 ? 57.371 19.291 -79.650 1.00 18.03 98 ALA B C 1
ATOM 1481 O O . ALA B 1 75 ? 56.601 19.611 -78.729 1.00 17.27 98 ALA B O 1
ATOM 1483 N N . SER B 1 76 ? 57.134 18.271 -80.476 1.00 17.23 99 SER B N 1
ATOM 1484 C CA . SER B 1 76 ? 55.883 17.512 -80.382 1.00 16.40 99 SER B CA 1
ATOM 1485 C C . SER B 1 76 ? 56.198 16.022 -80.402 1.00 18.79 99 SER B C 1
ATOM 1486 O O . SER B 1 76 ? 57.142 15.589 -81.048 1.00 23.04 99 SER B O 1
ATOM 1489 N N . LEU B 1 77 ? 55.396 15.225 -79.684 1.00 16.25 100 LEU B N 1
ATOM 1490 C CA . LEU B 1 77 ? 55.704 13.812 -79.511 1.00 16.64 100 LEU B CA 1
ATOM 1491 C C . LEU B 1 77 ? 54.383 13.078 -79.306 1.00 15.84 100 LEU B C 1
ATOM 1492 O O . LEU B 1 77 ? 53.515 13.580 -78.591 1.00 16.08 100 LEU B O 1
ATOM 1497 N N . THR B 1 78 ? 54.249 11.875 -79.876 1.00 15.77 101 THR B N 1
ATOM 1498 C CA . THR B 1 78 ? 53.103 11.019 -79.554 1.00 14.99 101 THR B CA 1
ATOM 1499 C C . THR B 1 78 ? 53.432 10.157 -78.347 1.00 16.47 101 THR B C 1
ATOM 1500 O O . THR B 1 78 ? 54.522 9.575 -78.273 1.00 17.87 101 THR B O 1
ATOM 1504 N N . VAL B 1 79 ? 52.505 10.114 -77.378 1.00 16.08 102 VAL B N 1
ATOM 1505 C CA . VAL B 1 79 ? 52.677 9.280 -76.184 1.00 15.69 102 VAL B CA 1
ATOM 1506 C C . VAL B 1 79 ? 51.441 8.405 -76.029 1.00 16.12 102 VAL B C 1
ATOM 1507 O O . VAL B 1 79 ? 50.366 8.697 -76.577 1.00 17.52 102 VAL B O 1
ATOM 1511 N N . ARG B 1 80 ? 51.616 7.301 -75.294 1.00 14.52 103 ARG B N 1
ATOM 1512 C CA . ARG B 1 80 ? 50.513 6.399 -74.974 1.00 15.98 103 ARG B CA 1
ATOM 1513 C C . ARG B 1 80 ? 50.137 6.559 -73.510 1.00 16.47 103 ARG B C 1
ATOM 1514 O O . ARG B 1 80 ? 51.017 6.605 -72.627 1.00 15.75 103 ARG B O 1
ATOM 1522 N N . ILE B 1 81 ? 48.820 6.608 -73.261 1.00 16.18 104 ILE B N 1
ATOM 1523 C CA . ILE B 1 81 ? 48.308 6.678 -71.885 1.00 14.94 104 ILE B CA 1
ATOM 1524 C C . ILE B 1 81 ? 48.352 5.295 -71.252 1.00 16.44 104 ILE B C 1
ATOM 1525 O O . ILE B 1 81 ? 47.748 4.341 -71.774 1.00 17.50 104 ILE B O 1
ATOM 1530 N N . VAL B 1 82 ? 49.060 5.191 -70.127 1.00 16.01 105 VAL B N 1
ATOM 1531 C CA . VAL B 1 82 ? 49.189 3.939 -69.392 1.00 17.06 105 VAL B CA 1
ATOM 1532 C C . VAL B 1 82 ? 48.710 4.061 -67.968 1.00 19.48 105 VAL B C 1
ATOM 1533 O O . VAL B 1 82 ? 48.682 3.057 -67.245 1.00 20.06 105 VAL B O 1
ATOM 1537 N N . ASP B 1 83 ? 48.368 5.272 -67.515 1.00 18.05 106 ASP B N 1
ATOM 1538 C CA . ASP B 1 83 ? 48.026 5.485 -66.121 1.00 19.14 106 ASP B CA 1
ATOM 1539 C C . ASP B 1 83 ? 47.067 6.655 -66.010 1.00 18.28 106 ASP B C 1
ATOM 1540 O O . ASP B 1 83 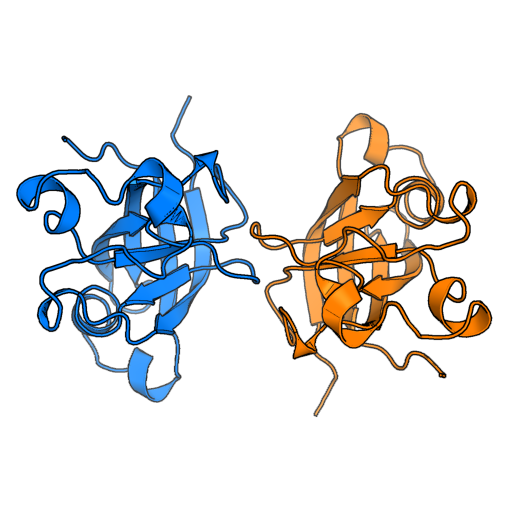? 46.951 7.466 -66.936 1.00 17.15 106 ASP B O 1
ATOM 1545 N N . GLN B 1 84 ? 46.389 6.770 -64.854 1.00 22.45 107 GLN B N 1
ATOM 1546 C CA . GLN B 1 84 ? 45.586 7.972 -64.660 1.00 24.61 107 GLN B CA 1
ATOM 1547 C C . GLN B 1 84 ? 46.304 8.786 -63.590 1.00 24.33 107 GLN B C 1
ATOM 1548 O O . GLN B 1 84 ? 47.264 8.335 -62.968 1.00 27.92 107 GLN B O 1
ATOM 1554 N N . CYS B 1 85 ? 45.747 9.962 -63.356 1.00 25.35 108 CYS B N 1
ATOM 1555 C CA . CYS B 1 85 ? 46.207 10.816 -62.267 1.00 25.50 108 CYS B CA 1
ATOM 1556 C C . CYS B 1 85 ? 45.002 11.606 -61.800 1.00 19.70 108 CYS B C 1
ATOM 1557 O O . CYS B 1 85 ? 43.869 11.428 -62.253 1.00 25.44 108 CYS B O 1
ATOM 1560 N N . SER B 1 86 ? 45.245 12.496 -60.811 1.00 27.48 109 SER B N 1
ATOM 1561 C CA . SER B 1 86 ? 44.120 13.190 -60.220 1.00 29.00 109 SER B CA 1
ATOM 1562 C C . SER B 1 86 ? 44.428 14.666 -59.971 1.00 22.62 109 SER B C 1
ATOM 1563 O O . SER B 1 86 ? 43.970 15.207 -58.978 1.00 22.63 109 SER B O 1
ATOM 1566 N N . ASN B 1 87 ? 45.068 15.355 -60.965 1.00 21.43 110 ASN B N 1
ATOM 1567 C CA . ASN B 1 87 ? 45.436 16.765 -60.830 1.00 24.91 110 ASN B CA 1
ATOM 1568 C C . ASN B 1 87 ? 45.438 17.576 -62.133 1.00 23.61 110 ASN B C 1
ATOM 1569 O O . ASN B 1 87 ? 46.186 18.565 -62.261 1.00 25.05 110 ASN B O 1
ATOM 1574 N N . GLY B 1 88 ? 44.653 17.168 -63.102 1.00 20.62 111 GLY B N 1
ATOM 1575 C CA . GLY B 1 88 ? 44.367 17.983 -64.239 1.00 18.20 111 GLY B CA 1
ATOM 1576 C C . GLY B 1 88 ? 45.442 18.119 -65.285 1.00 22.45 111 GLY B C 1
ATOM 1577 O O . GLY B 1 88 ? 45.369 19.029 -66.106 1.00 26.93 111 GLY B O 1
ATOM 1578 N N . GLY B 1 89 ? 46.390 17.260 -65.343 1.00 18.54 112 GLY B N 1
ATOM 1579 C CA . GLY B 1 89 ? 47.439 17.403 -66.348 1.00 20.44 112 GLY B CA 1
ATOM 1580 C C . GLY B 1 89 ? 47.967 16.090 -66.863 1.00 17.46 112 GLY B C 1
ATOM 1581 O O . GLY B 1 89 ? 47.217 15.122 -67.032 1.00 17.56 112 GLY B O 1
ATOM 1582 N N . LEU B 1 90 ? 49.277 16.056 -67.180 1.00 15.02 113 LEU B N 1
ATOM 1583 C CA . LEU B 1 90 ? 49.968 14.850 -67.628 1.00 15.13 113 LEU B CA 1
ATOM 1584 C C . LEU B 1 90 ? 51.102 14.576 -66.673 1.00 16.64 113 LEU B C 1
ATOM 1585 O O . LEU B 1 90 ? 51.739 15.511 -66.183 1.00 17.04 113 LEU B O 1
ATOM 1590 N N . ASP B 1 91 ? 51.373 13.301 -66.364 1.00 16.03 114 ASP B N 1
ATOM 1591 C CA . ASP B 1 91 ? 52.603 12.919 -65.659 1.00 15.83 114 ASP B CA 1
ATOM 1592 C C . ASP B 1 91 ? 53.380 12.054 -66.659 1.00 17.43 114 ASP B C 1
ATOM 1593 O O . ASP B 1 91 ? 53.137 10.843 -66.830 1.00 16.74 114 ASP B O 1
ATOM 1598 N N . LEU B 1 92 ? 54.290 12.688 -67.391 1.00 16.22 115 LEU B N 1
ATOM 1599 C CA . LEU B 1 92 ? 55.017 12.051 -68.488 1.00 16.12 115 LEU B CA 1
ATOM 1600 C C . LEU B 1 92 ? 56.131 11.159 -67.946 1.00 16.57 115 LEU B C 1
ATOM 1601 O O . LEU B 1 92 ? 56.839 11.545 -67.018 1.00 17.11 115 LEU B O 1
ATOM 1606 N N . ASP B 1 93 ? 56.362 9.998 -68.570 1.00 16.16 116 ASP B N 1
ATOM 1607 C CA . ASP B 1 93 ? 57.608 9.297 -68.245 1.00 16.28 116 ASP B CA 1
ATOM 1608 C C . ASP B 1 93 ? 58.798 10.201 -68.575 1.00 16.03 116 ASP B C 1
ATOM 1609 O O . ASP B 1 93 ? 58.803 10.841 -69.629 1.00 16.88 116 ASP B O 1
ATOM 1614 N N . TYR B 1 94 ? 59.770 10.289 -67.667 1.00 16.65 117 TYR B N 1
ATOM 1615 C CA . TYR B 1 94 ? 60.896 11.202 -67.942 1.00 17.25 117 TYR B CA 1
ATOM 1616 C C . TYR B 1 94 ? 61.671 10.759 -69.183 1.00 18.43 117 TYR B C 1
ATOM 1617 O O . TYR B 1 94 ? 61.814 11.510 -70.152 1.00 18.82 117 TYR B O 1
ATOM 1626 N N . ASP B 1 95 ? 62.194 9.539 -69.175 1.00 17.91 118 ASP B N 1
ATOM 1627 C CA . ASP B 1 95 ? 63.102 9.126 -70.237 1.00 19.51 118 ASP B CA 1
ATOM 1628 C C . ASP B 1 95 ? 62.449 9.093 -71.614 1.00 20.00 118 ASP B C 1
ATOM 1629 O O . ASP B 1 95 ? 63.076 9.462 -72.615 1.00 21.28 118 ASP B O 1
ATOM 1634 N N . THR B 1 96 ? 61.209 8.586 -71.717 1.00 18.07 119 THR B N 1
ATOM 1635 C CA . THR B 1 96 ? 60.602 8.364 -73.024 1.00 18.24 119 THR B CA 1
ATOM 1636 C C . THR B 1 96 ? 59.648 9.461 -73.450 1.00 16.38 119 THR B C 1
ATOM 1637 O O . THR B 1 96 ? 59.118 9.376 -74.559 1.00 18.49 119 THR B O 1
ATOM 1641 N N . ALA B 1 97 ? 59.436 10.507 -72.630 1.00 16.14 120 ALA B N 1
ATOM 1642 C CA . ALA B 1 97 ? 58.472 11.530 -73.041 1.00 16.75 120 ALA B CA 1
ATOM 1643 C C . ALA B 1 97 ? 58.868 12.934 -72.599 1.00 16.53 120 ALA B C 1
ATOM 1644 O O . ALA B 1 97 ? 58.998 13.832 -73.439 1.00 18.37 120 ALA B O 1
ATOM 1646 N N . PHE B 1 98 ? 59.125 13.147 -71.302 1.00 16.38 121 PHE B N 1
ATOM 1647 C CA . PHE B 1 98 ? 59.465 14.509 -70.882 1.00 16.11 121 PHE B CA 1
ATOM 1648 C C . PHE B 1 98 ? 60.806 14.939 -71.472 1.00 16.78 121 PHE B C 1
ATOM 1649 O O . PHE B 1 98 ? 60.919 16.051 -72.011 1.00 17.19 121 PHE B O 1
ATOM 1657 N N . LYS B 1 99 ? 61.829 14.089 -71.364 1.00 17.30 122 LYS B N 1
ATOM 1658 C CA . LYS B 1 99 ? 63.161 14.451 -71.877 1.00 17.94 122 LYS B CA 1
ATOM 1659 C C . LYS B 1 99 ? 63.138 14.763 -73.371 1.00 19.13 122 LYS B C 1
ATOM 1660 O O . LYS B 1 99 ? 63.660 15.831 -73.754 1.00 19.44 122 LYS B O 1
ATOM 1666 N N . PRO B 1 100 ? 62.529 13.950 -74.255 1.00 18.25 123 PRO B N 1
ATOM 1667 C CA . PRO B 1 100 ? 62.529 14.328 -75.666 1.00 19.81 123 PRO B CA 1
ATOM 1668 C C . PRO B 1 100 ? 61.709 15.575 -75.949 1.00 18.40 123 PRO B C 1
ATOM 1669 O O . PRO B 1 100 ? 62.015 16.283 -76.927 1.00 21.40 123 PRO B O 1
ATOM 1673 N N . LEU B 1 101 ? 60.737 15.917 -75.093 1.00 17.09 124 LEU B N 1
ATOM 1674 C CA . LEU B 1 101 ? 59.981 17.143 -75.297 1.00 18.11 124 LEU B CA 1
ATOM 1675 C C . LEU B 1 101 ? 60.710 18.370 -74.776 1.00 18.34 124 LEU B C 1
ATOM 1676 O O . LEU B 1 101 ? 60.485 19.471 -75.292 1.00 18.36 124 LEU B O 1
ATOM 1681 N N . ASP B 1 102 ? 61.577 18.188 -73.767 1.00 18.38 125 ASP B N 1
ATOM 1682 C CA . ASP B 1 102 ? 62.222 19.307 -73.069 1.00 17.93 125 ASP B CA 1
ATOM 1683 C C . ASP B 1 102 ? 63.498 19.729 -73.808 1.00 19.33 125 ASP B C 1
ATOM 1684 O O . ASP B 1 102 ? 64.630 19.593 -73.301 1.00 21.27 125 ASP B O 1
ATOM 1689 N N . THR B 1 103 ? 63.310 20.234 -75.031 1.00 19.30 126 THR B N 1
ATOM 1690 C CA . THR B 1 103 ? 64.442 20.304 -75.944 1.00 20.94 126 THR B CA 1
ATOM 1691 C C . THR B 1 103 ? 65.428 21.394 -75.586 1.00 24.40 126 THR B C 1
ATOM 1692 O O . THR B 1 103 ? 66.547 21.358 -76.095 1.00 28.79 126 THR B O 1
ATOM 1696 N N . ASN B 1 104 ? 65.059 22.357 -74.746 1.00 21.55 127 ASN B N 1
ATOM 1697 C CA . ASN B 1 104 ? 65.997 23.362 -74.282 1.00 21.65 127 ASN B CA 1
ATOM 1698 C C . ASN B 1 104 ? 66.345 23.217 -72.804 1.00 22.83 127 ASN B C 1
ATOM 1699 O O . ASN B 1 104 ? 67.017 24.101 -72.242 1.00 26.44 127 ASN B O 1
ATOM 1704 N N . GLY B 1 105 ? 65.904 22.137 -72.147 1.00 21.71 128 GLY B N 1
ATOM 1705 C CA . GLY B 1 105 ? 66.257 21.899 -70.743 1.00 21.74 128 GLY B CA 1
ATOM 1706 C C . GLY B 1 105 ? 65.518 22.759 -69.731 1.00 19.36 128 GLY B C 1
ATOM 1707 O O . GLY B 1 105 ? 65.785 22.647 -68.506 1.00 23.45 128 GLY B O 1
ATOM 1708 N N . ALA B 1 106 ? 64.590 23.621 -70.176 1.00 18.97 129 ALA B N 1
ATOM 1709 C CA . ALA B 1 106 ? 63.946 24.491 -69.191 1.00 19.81 129 ALA B CA 1
ATOM 1710 C C . ALA B 1 106 ? 62.966 23.714 -68.322 1.00 19.45 129 ALA B C 1
ATOM 1711 O O . ALA B 1 106 ? 62.682 24.118 -67.189 1.00 20.10 129 ALA B O 1
ATOM 1713 N N . GLY B 1 107 ? 62.427 22.617 -68.848 1.00 17.91 130 GLY B N 1
ATOM 1714 C CA . GLY B 1 107 ? 61.437 21.861 -68.086 1.00 17.51 130 GLY B CA 1
ATOM 1715 C C . GLY B 1 107 ? 62.029 21.263 -66.823 1.00 18.83 130 GLY B C 1
ATOM 1716 O O . GLY B 1 107 ? 61.413 21.307 -65.761 1.00 18.85 130 GLY B O 1
ATOM 1717 N N . ILE B 1 108 ? 63.241 20.713 -66.910 1.00 17.97 131 ILE B N 1
ATOM 1718 C CA . ILE B 1 108 ? 63.796 20.149 -65.677 1.00 18.94 131 ILE B CA 1
ATOM 1719 C C . ILE B 1 108 ? 64.234 21.236 -64.711 1.00 19.44 131 ILE B C 1
ATOM 1720 O O . ILE B 1 108 ? 64.348 20.962 -63.516 1.00 21.39 131 ILE B O 1
ATOM 1725 N N . GLN B 1 109 ? 64.540 22.450 -65.177 1.00 20.43 132 GLN B N 1
ATOM 1726 C CA . GLN B 1 109 ? 64.789 23.513 -64.213 1.00 23.15 132 GLN B CA 1
ATOM 1727 C C . GLN B 1 109 ? 63.516 23.901 -63.477 1.00 21.71 132 GLN B C 1
ATOM 1728 O O . GLN B 1 109 ? 63.552 24.154 -62.269 1.00 24.76 132 GLN B O 1
ATOM 1734 N N . ALA B 1 110 ? 62.371 23.903 -64.173 1.00 21.47 133 ALA B N 1
ATOM 1735 C CA . ALA B 1 110 ? 61.115 24.297 -63.562 1.00 22.69 133 ALA B CA 1
ATOM 1736 C C . ALA B 1 110 ? 60.427 23.162 -62.821 1.00 24.37 133 ALA B C 1
ATOM 1737 O O . ALA B 1 110 ? 59.615 23.435 -61.912 1.00 28.03 133 ALA B O 1
ATOM 1739 N N . GLY B 1 111 ? 60.716 21.920 -63.181 1.00 20.22 134 GLY B N 1
ATOM 1740 C CA . GLY B 1 111 ? 59.981 20.774 -62.670 1.00 20.12 134 GLY B CA 1
ATOM 1741 C C . GLY B 1 111 ? 58.755 20.410 -63.465 1.00 20.65 134 GLY B C 1
ATOM 1742 O O . GLY B 1 111 ? 58.063 19.448 -63.122 1.00 22.50 134 GLY B O 1
ATOM 1743 N N . HIS B 1 112 ? 58.469 21.120 -64.541 1.00 17.02 135 HIS B N 1
ATOM 1744 C CA . HIS B 1 112 ? 57.322 20.806 -65.379 1.00 17.28 135 HIS B CA 1
ATOM 1745 C C . HIS B 1 112 ? 57.505 21.484 -66.726 1.00 16.92 135 HIS B C 1
ATOM 1746 O O . HIS B 1 112 ? 58.360 22.362 -66.898 1.00 18.02 135 HIS B O 1
ATOM 1753 N N . LEU B 1 113 ? 56.706 21.015 -67.684 1.00 15.82 136 LEU B N 1
ATOM 1754 C CA . LEU B 1 113 ? 56.475 21.700 -68.957 1.00 15.57 136 LEU B CA 1
ATOM 1755 C C . LEU B 1 113 ? 55.066 22.270 -68.968 1.00 16.05 136 LEU B C 1
ATOM 1756 O O . LEU B 1 113 ? 54.158 21.761 -68.291 1.00 16.99 136 LEU B O 1
ATOM 1761 N N . THR B 1 114 ? 54.828 23.260 -69.815 1.00 16.46 137 THR B N 1
ATOM 1762 C CA . THR B 1 114 ? 53.479 23.641 -70.173 1.00 15.81 137 THR B CA 1
ATOM 1763 C C . THR B 1 114 ? 53.243 23.107 -71.581 1.00 15.27 137 THR B C 1
ATOM 1764 O O . THR B 1 114 ? 54.056 23.364 -72.477 1.00 17.44 137 THR B O 1
ATOM 1768 N N . VAL B 1 115 ? 52.175 22.320 -71.756 1.00 14.79 138 VAL B N 1
ATOM 1769 C CA . VAL B 1 115 ? 51.974 21.626 -73.036 1.00 16.41 138 VAL B CA 1
ATOM 1770 C C . VAL B 1 115 ? 50.576 21.860 -73.546 1.00 15.56 138 VAL B C 1
ATOM 1771 O O . VAL B 1 115 ? 49.637 22.172 -72.793 1.00 16.85 138 VAL B O 1
ATOM 1775 N N . ASN B 1 116 ? 50.407 21.602 -74.847 1.00 14.77 139 ASN B N 1
ATOM 1776 C CA . ASN B 1 116 ? 49.091 21.371 -75.430 1.00 15.22 139 ASN B CA 1
ATOM 1777 C C . ASN B 1 116 ? 49.006 19.889 -75.726 1.00 15.87 139 ASN B C 1
ATOM 1778 O O . ASN B 1 116 ? 50.029 19.227 -75.926 1.00 16.85 139 ASN B O 1
ATOM 1783 N N . TYR B 1 117 ? 47.800 19.340 -75.735 1.00 15.40 140 TYR B N 1
ATOM 1784 C CA . TYR B 1 117 ? 47.661 17.947 -76.173 1.00 15.59 140 TYR B CA 1
ATOM 1785 C C . TYR B 1 117 ? 46.397 17.803 -76.996 1.00 17.31 140 TYR B C 1
ATOM 1786 O O . TYR B 1 117 ? 45.428 18.561 -76.858 1.00 17.76 140 TYR B O 1
ATOM 1795 N N . GLN B 1 118 ? 46.386 16.780 -77.844 1.00 16.36 141 GLN B N 1
ATOM 1796 C CA . GLN B 1 118 ? 45.190 16.346 -78.543 1.00 16.69 141 GLN B CA 1
ATOM 1797 C C . GLN B 1 118 ? 45.203 14.820 -78.602 1.00 17.35 141 GLN B C 1
ATOM 1798 O O . GLN B 1 118 ? 46.260 14.193 -78.770 1.00 17.30 141 GLN B O 1
ATOM 1804 N N . PHE B 1 119 ? 44.035 14.206 -78.404 1.00 16.97 142 PHE B N 1
ATOM 1805 C CA . PHE B 1 119 ? 43.931 12.768 -78.651 1.00 17.17 142 PHE B CA 1
ATOM 1806 C C . PHE B 1 119 ? 44.159 12.488 -80.121 1.00 17.79 142 PHE B C 1
ATOM 1807 O O . PHE B 1 119 ? 43.628 13.184 -80.984 1.00 20.80 142 PHE B O 1
ATOM 1815 N N . VAL B 1 120 ? 44.934 11.439 -80.401 1.00 17.79 143 VAL B N 1
ATOM 1816 C CA . VAL B 1 120 ? 45.260 11.090 -81.790 1.00 18.51 143 VAL B CA 1
ATOM 1817 C C . VAL B 1 120 ? 45.213 9.593 -82.017 1.00 19.02 143 VAL B C 1
ATOM 1818 O O . VAL B 1 120 ? 45.350 8.781 -81.105 1.00 20.10 143 VAL B O 1
ATOM 1822 N N . ASN B 1 121 ? 45.126 9.249 -83.287 1.00 24.68 144 ASN B N 1
ATOM 1823 C CA . ASN B 1 121 ? 45.167 7.887 -83.757 1.00 29.01 144 ASN B CA 1
ATOM 1824 C C . ASN B 1 121 ? 46.466 7.256 -83.317 1.00 22.84 144 ASN B C 1
ATOM 1825 O O . ASN B 1 121 ? 47.489 7.842 -83.503 1.00 30.23 144 ASN B O 1
ATOM 1830 N N . CYS B 1 122 ? 46.419 6.079 -82.716 1.00 23.35 145 CYS B N 1
ATOM 1831 C CA . CYS B 1 122 ? 47.656 5.381 -82.318 1.00 23.14 145 CYS B CA 1
ATOM 1832 C C . CYS B 1 122 ? 48.292 4.641 -83.485 1.00 24.04 145 CYS B C 1
ATOM 1833 O O . CYS B 1 122 ? 49.484 4.314 -83.422 1.00 23.41 145 CYS B O 1
ATOM 1836 N N . GLY B 1 123 ? 47.525 4.313 -84.518 1.00 21.52 146 GLY B N 1
ATOM 1837 C CA . GLY B 1 123 ? 48.105 3.535 -85.598 1.00 22.72 146 GLY B CA 1
ATOM 1838 C C . GLY B 1 123 ? 48.317 2.089 -85.246 1.00 24.13 146 GLY B C 1
ATOM 1839 O O . GLY B 1 123 ? 49.146 1.419 -85.877 1.00 27.36 146 GLY B O 1
ATOM 1840 N N . ASN B 1 124 ? 47.537 1.576 -84.311 1.00 24.31 147 ASN B N 1
ATOM 1841 C CA . ASN B 1 124 ? 47.692 0.208 -83.860 1.00 24.35 147 ASN B CA 1
ATOM 1842 C C . ASN B 1 124 ? 47.087 -0.834 -84.809 1.00 28.72 147 ASN B C 1
ATOM 1843 O O . ASN B 1 124 ? 47.470 -1.972 -84.779 1.00 38.40 147 ASN B O 1
#

Sequence (248 aa):
ATAQQASGVRATYNYYNPTQNNWDLAGTYCATWDAGQPLSWRSKYGWTAFCGPAGPTGQAACGQCLLVTNTATGASLTVRIVDQCSNNGGLDLDYDTAFKPLDTNGAGIQAGHLTVNYQFVNCGNATAQQASGVVRATYNYYNPTQNNWDLAGTYCATWDAGQPLSWRSKYGWTAFCGPAGPTGQAACGQCLLVTNTATGASLTVRIVDQCSNGGLDLDYDTAFKPLDTNGAGIQAGHLTVNYQFVNCGN

Foldseek 3Di:
DFFKKDFFAKEFADAPVCVVPLLQLPPAQQCVPPRPPDSCLSVVAFEKAAAAPIHDHRNVQAQWKKWKAQVVPRDTGIYGHSHHDDDHGMHGHVPGPVVSRCVVVVQVVVRITTIMMGTDDPVD/DFFKKDFFFKEFEDAPVCVVPLLALPPAQQCVPPRPPDSCLSVVAFEKADDAPIHDAHNVQAQWKKWKAQVVPRDTGIYGYSHYDDDHHMHGHVPGPVVSRCVPVVCVVVRITTIMMGTDDPVD

Solvent-accessible surface area: 11418 Å² total; per-residue (Å²): 159,120,51,92,103,16,83,47,16,125,0,55,71,55,143,44,49,2,71,132,77,123,36,64,1,69,86,17,77,1,23,108,111,12,43,81,62,81,96,84,29,38,37,87,48,11,4,0,2,2,1,0,78,24,27,56,33,12,107,75,1,17,7,80,0,0,64,0,38,1,67,73,53,56,21,65,50,31,0,0,3,2,27,60,25,28,34,6,1,5,32,0,0,42,55,23,0,0,111,60,1,14,89,93,28,52,2,74,149,64,34,43,8,55,0,49,4,69,18,46,140,17,54,108,166,80,48,92,113,16,92,53,10,144,0,46,70,55,143,47,54,2,65,134,81,121,38,65,2,71,86,18,75,1,23,105,110,13,44,81,66,76,96,82,29,38,37,83,54,10,6,0,2,2,0,0,70,21,26,56,35,11,102,73,2,17,6,75,0,0,72,0,32,0,72,76,55,49,22,61,51,32,0,0,3,2,27,60,26,16,66,9,4,4,37,0,0,46,59,22,0,0,118,58,0,13,87,95,28,51,2,76,154,64,34,43,8,63,0,49,5,58,15,46,129,15,52,105

InterPro domains:
  IPR001153 Barwin domain [PF00967] (29-145)
  IPR001153 Barwin domain [PR00602] (60-78)
  IPR001153 Barwin domain [PR00602] (79-97)
  IPR001153 Barwin domain [PR00602] (98-116)
  IPR001153 Barwin domain [PR00602] (120-144)
  IPR001153 Barwin domain [PS51174] (27-147)
  IPR018226 Barwin, conserved site [PS00772] (138-145)
  IPR036908 RlpA-like domain superfamily [G3DSA:2.40.40.10] (27-147)
  IPR036908 RlpA-like domain superfamily [SSF50685] (28-146)
  IPR044301 Pathogenesis-related protein-4 [PTHR46351] (13-148)

Organism: NCBI:txid131158

Radius of gyration: 18.99 Å; Cα contacts (8 Å, |Δi|>4): 591; chains: 2; bounding box: 47×42×49 Å

B-factor: mean 28.05, std 12.25, range [13.88, 90.72]